Protein AF-A0A9W7CRL6-F1 (afdb_monomer_lite)

Structure (mmCIF, N/CA/C/O backbone):
data_AF-A0A9W7CRL6-F1
#
_entry.id   AF-A0A9W7CRL6-F1
#
loop_
_atom_site.group_PDB
_atom_site.id
_atom_site.type_symbol
_atom_site.label_atom_id
_atom_site.label_alt_id
_atom_site.label_comp_id
_atom_site.label_asym_id
_atom_site.label_entity_id
_atom_site.label_seq_id
_atom_site.pdbx_PDB_ins_code
_atom_site.Cartn_x
_atom_site.Cartn_y
_atom_site.Cartn_z
_atom_site.occupancy
_atom_site.B_iso_or_equiv
_atom_site.auth_seq_id
_atom_site.auth_comp_id
_atom_site.auth_asym_id
_atom_site.auth_atom_id
_atom_site.pdbx_PDB_model_num
ATOM 1 N N . MET A 1 1 ? 8.724 -17.327 -31.715 1.00 61.75 1 MET A N 1
ATOM 2 C CA . MET A 1 1 ? 9.675 -17.605 -32.819 1.00 61.75 1 MET A CA 1
ATOM 3 C C . MET A 1 1 ? 10.383 -16.299 -33.167 1.00 61.75 1 MET A C 1
ATOM 5 O O . MET A 1 1 ? 9.707 -15.279 -33.203 1.00 61.75 1 MET A O 1
ATOM 9 N N . ASN A 1 2 ? 11.709 -16.287 -33.336 1.00 82.12 2 ASN A N 1
ATOM 10 C CA . ASN A 1 2 ? 12.470 -15.051 -33.573 1.00 82.12 2 ASN A CA 1
ATOM 11 C C . ASN A 1 2 ? 12.369 -14.631 -35.053 1.00 82.12 2 ASN A C 1
ATOM 13 O O . ASN A 1 2 ? 13.101 -15.135 -35.904 1.00 82.12 2 ASN A O 1
ATOM 17 N N . SER A 1 3 ? 11.421 -13.740 -35.349 1.00 90.44 3 SER A N 1
ATOM 18 C CA . SER A 1 3 ? 11.072 -13.306 -36.708 1.00 90.44 3 SER A CA 1
ATOM 19 C C . SER A 1 3 ? 12.196 -12.545 -37.413 1.00 90.44 3 SER A C 1
ATOM 21 O O . SER A 1 3 ? 12.374 -12.704 -38.619 1.00 90.44 3 SER A O 1
ATOM 23 N N . HIS A 1 4 ? 12.983 -11.761 -36.674 1.00 89.19 4 HIS A N 1
ATOM 24 C CA . HIS A 1 4 ? 14.081 -10.982 -37.242 1.00 89.19 4 HIS A CA 1
ATOM 25 C C . HIS A 1 4 ? 15.213 -11.888 -37.744 1.00 89.19 4 HIS A C 1
ATOM 27 O O . HIS A 1 4 ? 15.628 -11.788 -38.895 1.00 89.19 4 HIS A O 1
ATOM 33 N N . VAL A 1 5 ? 15.652 -12.849 -36.922 1.00 91.06 5 VAL A N 1
ATOM 34 C CA . VAL A 1 5 ? 16.731 -13.785 -37.289 1.00 91.06 5 VAL A CA 1
ATOM 35 C C . VAL A 1 5 ? 16.353 -14.636 -38.503 1.00 91.06 5 VAL A C 1
ATOM 37 O O . VAL A 1 5 ? 17.164 -14.819 -39.407 1.00 91.06 5 VAL A O 1
ATOM 40 N N . GLN A 1 6 ? 15.108 -15.113 -38.574 1.00 92.50 6 GLN A N 1
ATOM 41 C CA . GLN A 1 6 ? 14.619 -15.832 -39.755 1.00 92.50 6 GLN A CA 1
ATOM 42 C C . GLN A 1 6 ? 14.619 -14.944 -41.006 1.00 92.50 6 GLN A C 1
ATOM 44 O O . GLN A 1 6 ? 15.006 -15.399 -42.083 1.00 92.50 6 GLN A O 1
ATOM 49 N N . GLY A 1 7 ? 14.227 -13.673 -40.869 1.00 93.06 7 GLY A N 1
ATOM 50 C CA . GLY A 1 7 ? 14.303 -12.688 -41.948 1.00 93.06 7 GLY A CA 1
ATOM 51 C C . GLY A 1 7 ? 15.729 -12.499 -42.465 1.00 93.06 7 GLY A C 1
ATOM 52 O O . GLY A 1 7 ? 15.935 -12.457 -43.673 1.00 93.06 7 GLY A O 1
ATOM 53 N N . VAL A 1 8 ? 16.711 -12.470 -41.565 1.00 94.19 8 VAL A N 1
ATOM 54 C CA . VAL A 1 8 ? 18.131 -12.361 -41.919 1.00 94.19 8 VAL A CA 1
ATOM 55 C C . VAL A 1 8 ? 18.635 -13.596 -42.665 1.00 94.19 8 VAL A 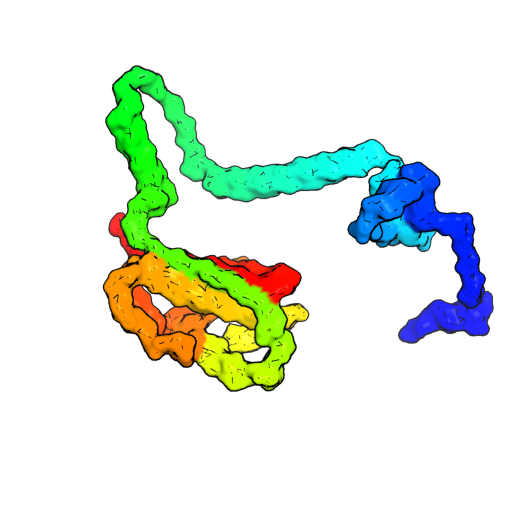C 1
ATOM 57 O O . VAL A 1 8 ? 19.189 -13.469 -43.753 1.00 94.19 8 VAL A O 1
ATOM 60 N N . ILE A 1 9 ? 18.406 -14.797 -42.123 1.00 93.81 9 ILE A N 1
ATOM 61 C CA . ILE A 1 9 ? 18.884 -16.056 -42.725 1.00 93.81 9 ILE A CA 1
ATOM 62 C C . ILE A 1 9 ? 18.280 -16.271 -44.118 1.00 93.81 9 ILE A C 1
ATOM 64 O O . ILE A 1 9 ? 18.947 -16.763 -45.022 1.00 93.81 9 ILE A O 1
ATOM 68 N N . THR A 1 10 ? 17.018 -15.882 -44.303 1.00 94.31 10 THR A N 1
ATOM 69 C CA . THR A 1 10 ? 16.313 -16.014 -45.588 1.00 94.31 10 THR A CA 1
ATOM 70 C C . THR A 1 10 ? 16.608 -14.878 -46.573 1.00 94.31 10 THR A C 1
ATOM 72 O O . THR A 1 10 ? 16.009 -14.842 -47.645 1.00 94.31 10 THR A O 1
ATOM 75 N N . GLY A 1 11 ? 17.490 -13.934 -46.224 1.00 90.56 11 GLY A N 1
ATOM 76 C CA . GLY A 1 11 ? 17.842 -12.786 -47.066 1.00 90.56 11 GLY A CA 1
ATOM 77 C C . GLY A 1 11 ? 16.744 -11.724 -47.195 1.00 90.56 11 GLY A C 1
ATOM 78 O O . GLY A 1 11 ? 16.886 -10.790 -47.978 1.00 90.56 11 GLY A O 1
ATOM 79 N N . LYS A 1 12 ? 15.648 -11.832 -46.431 1.00 91.94 12 LYS A N 1
ATOM 80 C CA . LYS A 1 12 ? 14.554 -10.843 -46.406 1.00 91.94 12 LYS A CA 1
ATOM 81 C C . LYS A 1 12 ? 14.905 -9.584 -45.615 1.00 91.94 12 LYS A C 1
ATOM 83 O O . LYS A 1 12 ? 14.273 -8.550 -45.805 1.00 91.94 12 LYS A O 1
ATOM 88 N N . GLN A 1 13 ? 15.854 -9.679 -44.689 1.00 90.19 13 GLN A N 1
ATOM 89 C CA . GLN A 1 13 ? 16.335 -8.569 -43.872 1.00 90.19 13 GLN A CA 1
ATOM 90 C C . GLN A 1 13 ? 17.858 -8.577 -43.840 1.00 90.19 13 GLN A C 1
ATOM 92 O O . GLN A 1 13 ? 18.492 -9.625 -43.927 1.00 90.19 13 GLN A O 1
ATOM 97 N N . VAL A 1 14 ? 18.452 -7.398 -43.699 1.00 90.56 14 VAL A N 1
ATOM 98 C CA . VAL A 1 14 ? 19.900 -7.276 -43.532 1.00 90.56 14 VAL A CA 1
ATOM 99 C C . VAL A 1 14 ? 20.240 -7.542 -42.069 1.00 90.56 14 VAL A C 1
ATOM 101 O O . VAL A 1 14 ? 19.561 -7.040 -41.177 1.00 90.56 14 VAL A O 1
ATOM 104 N N . HIS A 1 15 ? 21.291 -8.325 -41.821 1.00 90.50 15 HIS A N 1
ATOM 105 C CA . HIS A 1 15 ? 21.755 -8.591 -40.458 1.00 90.50 15 HIS A CA 1
ATOM 106 C C . HIS A 1 15 ? 22.252 -7.320 -39.758 1.00 90.50 15 HIS A C 1
ATOM 108 O O . HIS A 1 15 ? 21.962 -7.089 -38.588 1.00 90.50 15 HIS A O 1
ATOM 114 N N . ILE A 1 16 ? 23.003 -6.497 -40.493 1.00 91.50 16 ILE A N 1
ATOM 115 C CA . ILE A 1 16 ? 23.596 -5.254 -40.010 1.00 91.50 16 ILE A CA 1
ATOM 116 C C . ILE A 1 16 ? 22.870 -4.087 -40.675 1.00 91.50 16 ILE A C 1
ATOM 118 O O . ILE A 1 16 ? 23.025 -3.853 -41.872 1.00 91.50 16 ILE A O 1
ATOM 122 N N . GLN A 1 17 ? 22.097 -3.340 -39.889 1.00 87.19 17 GLN A N 1
ATOM 123 C CA . GLN A 1 17 ? 21.472 -2.094 -40.324 1.00 87.19 17 GLN A CA 1
ATOM 124 C C . GLN A 1 17 ? 22.190 -0.914 -39.664 1.00 87.19 17 GLN A C 1
ATOM 126 O O . GLN A 1 17 ? 22.034 -0.666 -38.468 1.00 87.19 17 GLN A O 1
ATOM 131 N N . VAL A 1 18 ? 22.996 -0.194 -40.446 1.00 90.88 18 VAL A N 1
ATOM 132 C CA . VAL A 1 18 ? 23.684 1.014 -39.974 1.00 90.88 18 VAL A CA 1
ATOM 133 C C . VAL A 1 18 ? 22.656 2.134 -39.805 1.00 90.88 18 VAL A C 1
ATOM 135 O O . VAL A 1 18 ? 21.816 2.357 -40.679 1.00 90.88 18 VAL A O 1
ATOM 138 N N . LYS A 1 19 ? 22.692 2.814 -38.656 1.00 89.94 19 LYS A N 1
ATOM 139 C CA . LYS A 1 19 ? 21.846 3.982 -38.387 1.00 89.94 19 LYS A CA 1
ATOM 140 C C . LYS A 1 19 ? 22.460 5.218 -39.037 1.00 89.94 19 LYS A C 1
ATOM 142 O O . LYS A 1 19 ? 23.661 5.431 -38.923 1.00 89.94 19 LYS A O 1
ATOM 147 N N . ASN A 1 20 ? 21.617 6.041 -39.653 1.00 91.00 20 ASN A N 1
ATOM 148 C CA . ASN A 1 20 ? 22.055 7.230 -40.391 1.00 91.00 20 ASN A CA 1
ATOM 149 C C . ASN A 1 20 ? 21.957 8.529 -39.576 1.00 91.00 20 ASN A C 1
ATOM 151 O O . ASN A 1 20 ? 22.441 9.563 -40.018 1.00 91.00 20 ASN A O 1
ATOM 155 N N . GLU A 1 21 ? 21.320 8.492 -38.407 1.00 88.06 21 GLU A N 1
ATOM 156 C CA . GLU A 1 21 ? 21.087 9.660 -37.558 1.00 88.06 21 GLU A CA 1
ATOM 157 C C . GLU A 1 21 ? 20.997 9.257 -36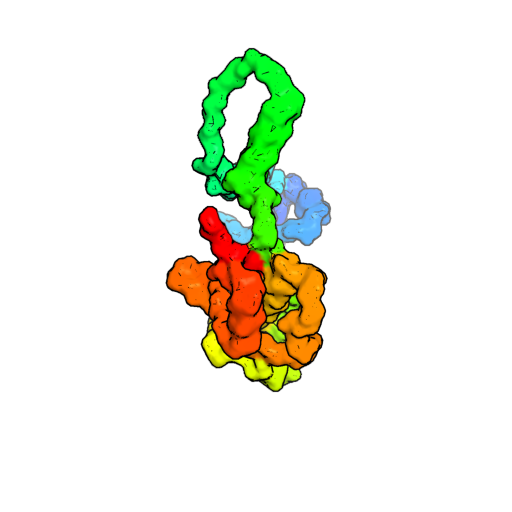.079 1.00 88.06 21 GLU A C 1
ATOM 159 O O . GLU A 1 21 ? 20.713 8.100 -35.740 1.00 88.06 21 GLU A O 1
ATOM 164 N N . ALA A 1 22 ? 21.233 10.230 -35.200 1.00 90.69 22 ALA A N 1
ATOM 165 C CA . ALA A 1 22 ? 20.987 10.094 -33.773 1.00 90.69 22 ALA A CA 1
ATOM 166 C C . ALA A 1 22 ? 19.471 10.057 -33.479 1.00 90.69 22 ALA A C 1
ATOM 168 O O . ALA A 1 22 ? 18.666 10.566 -34.258 1.00 90.69 22 ALA A O 1
ATOM 169 N N . PRO A 1 23 ? 19.043 9.493 -32.335 1.00 90.44 23 PRO A N 1
ATOM 170 C CA . PRO A 1 23 ? 17.634 9.491 -31.928 1.00 90.44 23 PRO A CA 1
ATOM 171 C C . PRO A 1 23 ? 17.108 10.874 -31.482 1.00 90.44 23 PRO A C 1
ATOM 173 O O . PRO A 1 23 ? 15.984 10.966 -30.994 1.00 90.44 23 PRO A O 1
ATOM 176 N N . TYR A 1 24 ? 17.894 11.941 -31.612 1.00 88.12 24 TYR A N 1
ATOM 177 C CA . TYR A 1 24 ? 17.546 13.325 -31.285 1.00 88.12 24 TYR A CA 1
ATOM 178 C C . TYR A 1 24 ? 18.013 14.253 -32.412 1.00 88.12 24 TYR A C 1
ATOM 180 O O . TYR A 1 24 ? 18.989 13.946 -33.099 1.00 88.12 24 TYR A O 1
ATOM 188 N N . SER A 1 25 ? 17.323 15.379 -32.608 1.00 87.19 25 SER A N 1
ATOM 189 C CA . SER A 1 25 ? 17.792 16.422 -33.529 1.00 87.19 25 SER A CA 1
ATOM 190 C C . SER A 1 25 ? 18.954 17.213 -32.907 1.00 87.19 25 SER A C 1
ATOM 192 O O . SER A 1 25 ? 19.134 17.211 -31.686 1.00 87.19 25 SER A O 1
ATOM 194 N N . SER A 1 26 ? 19.730 17.932 -33.723 1.00 87.25 26 SER A N 1
ATOM 195 C CA . SER A 1 26 ? 20.810 18.803 -33.228 1.00 87.25 26 SER A CA 1
ATOM 196 C C . SER A 1 26 ? 20.305 19.884 -32.264 1.00 87.25 26 SER A C 1
ATOM 198 O O . SER A 1 26 ? 21.018 20.264 -31.342 1.00 87.25 26 SER A O 1
ATOM 200 N N . ALA A 1 27 ? 19.059 20.346 -32.420 1.00 83.94 27 ALA A N 1
ATOM 201 C CA . ALA A 1 27 ? 18.443 21.297 -31.494 1.00 83.94 27 ALA A CA 1
ATOM 202 C C . ALA A 1 27 ? 18.125 20.665 -30.124 1.00 83.94 27 ALA A C 1
ATOM 204 O O . ALA A 1 27 ? 18.112 21.348 -29.100 1.00 83.94 27 ALA A O 1
ATOM 205 N N . GLN A 1 28 ? 17.903 19.348 -30.084 1.00 82.88 28 GLN A N 1
ATOM 206 C CA . GLN A 1 28 ? 17.594 18.607 -28.862 1.00 82.88 28 GLN A CA 1
ATOM 207 C C . GLN A 1 28 ? 18.838 18.047 -28.155 1.00 82.88 28 GLN A C 1
ATOM 209 O O . GLN A 1 28 ? 18.728 17.666 -26.992 1.00 82.88 28 GLN A O 1
ATOM 214 N N . GLU A 1 29 ? 19.995 17.994 -28.822 1.00 87.00 29 GLU A N 1
ATOM 215 C CA . GLU A 1 29 ? 21.209 17.314 -28.345 1.00 87.00 29 GLU A CA 1
ATOM 216 C C . GLU A 1 29 ? 21.596 17.723 -26.916 1.00 87.00 29 GLU A C 1
ATOM 218 O O . GLU A 1 29 ? 21.692 16.875 -26.027 1.00 87.00 29 GLU A O 1
ATOM 223 N N . SER A 1 30 ? 21.726 19.029 -26.660 1.00 87.94 30 SER A N 1
ATOM 224 C CA . SER A 1 30 ? 22.102 19.529 -25.333 1.00 87.94 30 SER A CA 1
ATOM 225 C C . SER A 1 30 ? 21.061 19.181 -24.263 1.00 87.94 30 SER A C 1
ATOM 227 O O . SER A 1 30 ? 21.422 18.756 -23.168 1.00 87.94 30 SER A O 1
ATOM 229 N N . ASN A 1 31 ? 19.771 19.285 -24.587 1.00 84.00 31 ASN A N 1
ATOM 230 C CA . ASN A 1 31 ? 18.692 18.976 -23.648 1.00 84.00 31 ASN A CA 1
ATOM 231 C C . ASN A 1 31 ? 18.659 17.487 -23.288 1.00 84.00 31 ASN A C 1
ATOM 233 O O . ASN A 1 31 ? 18.421 17.138 -22.136 1.00 84.00 31 ASN A O 1
ATOM 237 N N . VAL A 1 32 ? 18.925 16.614 -24.262 1.00 87.06 32 VAL A N 1
ATOM 238 C CA . VAL A 1 32 ? 18.988 15.167 -24.036 1.00 87.06 32 VAL A CA 1
ATOM 239 C C . VAL A 1 32 ? 20.208 14.795 -23.197 1.00 87.06 32 VAL A C 1
ATOM 241 O O . VAL A 1 32 ? 20.092 13.962 -22.305 1.00 87.06 32 VAL A O 1
ATOM 244 N N . TYR A 1 33 ? 21.366 15.415 -23.436 1.00 88.12 33 TYR A N 1
ATOM 245 C CA . TYR A 1 33 ? 22.576 15.125 -22.659 1.00 88.12 33 TYR A CA 1
ATOM 246 C C . TYR A 1 33 ? 22.496 15.597 -21.208 1.00 88.12 33 TYR A C 1
ATOM 248 O O . TYR A 1 33 ? 23.094 14.975 -20.332 1.00 88.12 33 TYR A O 1
ATOM 256 N N . LEU A 1 34 ? 21.771 16.683 -20.948 1.00 88.44 34 LEU A N 1
ATOM 257 C CA . LEU A 1 34 ? 21.680 17.276 -19.614 1.00 88.44 34 LEU A CA 1
ATOM 258 C C . LEU A 1 34 ? 20.526 16.717 -18.764 1.00 88.44 34 LEU A C 1
ATOM 260 O O . LEU A 1 34 ? 20.477 16.999 -17.568 1.00 88.44 34 LEU A O 1
ATOM 264 N N . ASP A 1 35 ? 19.626 15.909 -19.336 1.00 85.94 35 ASP A N 1
ATOM 265 C CA . ASP A 1 35 ? 18.520 15.275 -18.612 1.00 85.94 35 ASP A CA 1
ATOM 266 C C . ASP A 1 35 ? 18.770 13.763 -18.394 1.00 85.94 35 ASP A C 1
ATOM 268 O O . ASP A 1 35 ? 18.545 12.954 -19.299 1.00 85.94 35 ASP A O 1
ATOM 272 N N . PRO A 1 36 ? 19.157 13.321 -17.176 1.00 86.69 36 PRO A N 1
ATOM 273 C CA . PRO A 1 36 ? 19.392 11.901 -16.884 1.00 86.69 36 PRO A CA 1
ATOM 274 C C . PRO A 1 36 ? 18.111 11.046 -16.945 1.00 86.69 36 PRO A C 1
ATOM 276 O O . PRO A 1 36 ? 18.166 9.808 -17.001 1.00 86.69 36 PRO A O 1
ATOM 279 N N . THR A 1 37 ? 16.938 11.683 -16.941 1.00 86.12 37 THR A N 1
ATOM 280 C CA . THR A 1 37 ? 15.632 11.027 -17.055 1.00 86.12 37 THR A CA 1
ATOM 281 C C . THR A 1 37 ? 15.117 10.961 -18.490 1.00 86.12 37 THR A C 1
ATOM 283 O O . THR A 1 37 ? 14.127 10.270 -18.732 1.00 86.12 37 THR A O 1
ATOM 286 N N . ALA A 1 38 ? 15.807 11.580 -19.456 1.00 85.31 38 ALA A N 1
ATOM 287 C CA . ALA A 1 38 ? 15.407 11.559 -20.855 1.00 85.31 38 ALA A CA 1
ATOM 288 C C . ALA A 1 38 ? 15.347 10.119 -21.386 1.00 85.31 38 ALA A C 1
ATOM 290 O O . ALA A 1 38 ? 16.288 9.332 -21.238 1.00 85.31 38 ALA A O 1
ATOM 291 N N . ARG A 1 39 ? 14.233 9.754 -22.027 1.00 88.50 39 ARG A N 1
ATOM 292 C CA . ARG A 1 39 ? 14.040 8.454 -22.686 1.00 88.50 39 ARG A CA 1
ATOM 293 C C . ARG A 1 39 ? 13.490 8.673 -24.090 1.00 88.50 39 ARG A C 1
ATOM 295 O O . ARG A 1 39 ? 12.680 9.569 -24.308 1.00 88.50 39 ARG A O 1
ATOM 302 N N . ALA A 1 40 ? 13.943 7.853 -25.035 1.00 90.81 40 ALA A N 1
ATOM 303 C CA . ALA A 1 40 ? 13.371 7.829 -26.372 1.00 90.81 40 ALA A CA 1
ATOM 304 C C . ALA A 1 40 ? 12.015 7.110 -26.347 1.00 90.81 40 ALA A C 1
ATOM 306 O O . ALA A 1 40 ? 11.862 6.079 -25.691 1.00 90.81 40 ALA A O 1
ATOM 307 N N . GLU A 1 41 ? 11.056 7.633 -27.098 1.00 88.06 41 GLU A N 1
ATOM 308 C CA . GLU A 1 41 ? 9.753 7.021 -27.335 1.00 88.06 41 GLU A CA 1
ATOM 309 C C . GLU A 1 41 ? 9.680 6.532 -28.785 1.00 88.06 41 GLU A C 1
ATOM 311 O O . GLU A 1 41 ? 10.394 7.018 -29.666 1.00 88.06 41 GLU A O 1
ATOM 316 N N . TYR A 1 42 ? 8.850 5.523 -29.041 1.00 88.81 42 TYR A N 1
ATOM 317 C CA . TYR A 1 42 ? 8.671 5.013 -30.394 1.00 88.81 42 TYR A CA 1
ATOM 318 C C . TYR A 1 42 ? 7.809 5.985 -31.202 1.00 88.81 42 TYR A C 1
ATOM 320 O O . TYR A 1 42 ? 6.630 6.169 -30.903 1.00 88.81 42 TYR A O 1
ATOM 328 N N . ASP A 1 43 ? 8.382 6.580 -32.245 1.00 83.50 43 ASP A N 1
ATOM 329 C CA . ASP A 1 43 ? 7.637 7.384 -33.204 1.00 83.50 43 ASP A CA 1
ATOM 330 C C . ASP A 1 43 ? 7.069 6.472 -34.295 1.00 83.50 43 ASP A C 1
ATOM 332 O O . ASP A 1 43 ? 7.790 5.939 -35.143 1.00 83.50 43 ASP A O 1
ATOM 336 N N . ALA A 1 44 ? 5.746 6.310 -34.283 1.00 84.38 44 ALA A N 1
ATOM 337 C CA . ALA A 1 44 ? 5.030 5.500 -35.260 1.00 84.38 44 ALA A CA 1
ATOM 338 C C . ALA A 1 44 ? 5.147 6.042 -36.698 1.00 84.38 44 ALA A C 1
ATOM 340 O O . ALA A 1 44 ? 5.034 5.261 -37.646 1.00 84.38 44 ALA A O 1
ATOM 341 N N . THR A 1 45 ? 5.400 7.345 -36.869 1.00 81.44 45 THR A N 1
ATOM 342 C CA . THR A 1 45 ? 5.507 8.003 -38.180 1.00 81.44 45 THR A CA 1
ATOM 343 C C . THR A 1 45 ? 6.831 7.660 -38.843 1.00 81.44 45 THR A C 1
ATOM 345 O O . THR A 1 45 ? 6.858 7.116 -39.946 1.00 81.44 45 THR A O 1
ATOM 348 N N . SER A 1 46 ? 7.940 7.923 -38.147 1.00 79.81 46 SER A N 1
ATOM 349 C CA . SER A 1 46 ? 9.277 7.584 -38.640 1.00 79.81 46 SER A CA 1
ATOM 350 C C . SER A 1 46 ? 9.661 6.118 -38.401 1.00 79.81 46 SER A C 1
ATOM 352 O O . SER A 1 46 ? 10.714 5.676 -38.858 1.00 79.81 46 SER A O 1
ATOM 354 N N . ARG A 1 47 ? 8.798 5.344 -37.721 1.00 86.00 47 ARG A N 1
ATOM 355 C CA . ARG A 1 47 ? 8.991 3.929 -37.356 1.00 86.00 47 ARG A CA 1
ATOM 356 C C . ARG A 1 47 ? 10.310 3.669 -36.625 1.00 86.00 47 ARG A C 1
ATOM 358 O O . ARG A 1 47 ? 10.881 2.583 -36.732 1.00 86.00 47 ARG A O 1
ATOM 365 N N . THR A 1 48 ? 10.788 4.652 -35.871 1.00 87.94 48 THR A N 1
ATOM 366 C CA . THR A 1 48 ? 12.042 4.584 -35.117 1.00 87.94 48 THR A CA 1
ATOM 367 C C . THR A 1 48 ? 11.870 5.204 -33.732 1.00 87.94 48 THR A C 1
ATOM 369 O O . THR A 1 48 ? 10.873 5.859 -33.442 1.00 87.94 48 THR A O 1
ATOM 372 N N . TRP A 1 49 ? 12.832 4.964 -32.849 1.00 89.69 49 TRP A N 1
ATOM 373 C CA . TRP A 1 49 ? 12.840 5.518 -31.498 1.00 89.69 49 TRP A CA 1
ATOM 374 C C . TRP A 1 49 ? 13.476 6.905 -31.509 1.00 89.69 49 TRP A C 1
ATOM 376 O O . TRP A 1 49 ? 14.612 7.049 -31.968 1.00 89.69 49 TRP A O 1
ATOM 386 N N . ARG A 1 50 ? 12.765 7.910 -30.990 1.00 88.12 50 ARG A N 1
ATOM 387 C CA . ARG A 1 50 ? 13.233 9.300 -30.926 1.00 88.12 50 ARG A CA 1
ATOM 388 C C . ARG A 1 50 ? 12.967 9.933 -29.567 1.00 88.12 50 ARG A C 1
ATOM 390 O O . ARG A 1 50 ? 12.002 9.596 -28.890 1.00 88.12 50 ARG A O 1
ATOM 397 N N . PHE A 1 51 ? 13.808 10.877 -29.167 1.00 85.25 51 PHE A N 1
ATOM 398 C CA . PHE A 1 51 ? 13.548 11.712 -27.998 1.00 85.25 51 PHE A CA 1
ATOM 399 C C . PHE A 1 51 ? 12.472 12.751 -28.334 1.00 85.25 51 PHE A C 1
ATOM 401 O O . PHE A 1 51 ? 12.697 13.672 -29.117 1.00 85.25 51 PHE A O 1
ATOM 408 N N . GLY A 1 52 ? 11.292 12.625 -27.728 1.00 66.62 52 GLY A N 1
ATOM 409 C CA . GLY A 1 52 ? 10.256 13.654 -27.789 1.00 66.62 52 GLY A CA 1
ATOM 410 C C . GLY A 1 52 ? 10.488 14.689 -26.692 1.00 66.62 52 GLY A C 1
ATOM 411 O O . GLY A 1 52 ? 10.386 14.350 -25.518 1.00 66.62 52 GLY A O 1
ATOM 412 N N . GLY A 1 53 ? 10.793 15.947 -27.036 1.00 53.50 53 GLY A N 1
ATOM 413 C CA . GLY A 1 53 ? 10.841 16.978 -25.989 1.00 53.50 53 GLY A CA 1
ATOM 414 C C . GLY A 1 53 ? 11.630 18.263 -26.207 1.00 53.50 53 GLY A C 1
ATOM 415 O O . GLY A 1 53 ? 11.782 18.990 -25.231 1.00 53.50 53 GLY A O 1
ATOM 416 N N . ALA A 1 54 ? 12.118 18.591 -27.407 1.00 42.94 54 ALA A N 1
ATOM 417 C CA . ALA A 1 54 ? 12.869 19.848 -27.557 1.00 42.94 54 ALA A CA 1
ATOM 418 C C . ALA A 1 54 ? 12.667 20.639 -28.865 1.00 42.94 54 ALA A C 1
ATOM 420 O O . ALA A 1 54 ? 13.184 21.742 -28.944 1.00 42.94 54 ALA A O 1
ATOM 421 N N . ASP A 1 55 ? 11.818 20.187 -29.799 1.00 45.62 55 ASP A N 1
ATOM 422 C CA . ASP A 1 55 ? 11.473 20.959 -31.014 1.00 45.62 55 ASP A CA 1
ATOM 423 C C . ASP A 1 55 ? 10.015 21.425 -31.072 1.00 45.62 55 ASP A C 1
ATOM 425 O O . ASP A 1 55 ? 9.409 21.520 -32.136 1.00 45.62 55 ASP A O 1
ATOM 429 N N . SER A 1 56 ? 9.392 21.745 -29.939 1.00 44.91 56 SER A N 1
ATOM 430 C CA . SER A 1 56 ? 8.082 22.379 -30.046 1.00 44.91 56 SER A CA 1
ATOM 431 C C . SER A 1 56 ? 7.778 23.275 -28.859 1.00 44.91 56 SER A C 1
ATOM 433 O O . SER A 1 56 ? 7.923 22.869 -27.710 1.00 44.91 56 SER A O 1
ATOM 435 N N . LEU A 1 57 ? 7.267 24.470 -29.150 1.00 45.16 57 LEU A N 1
ATOM 436 C CA . LEU A 1 57 ? 6.452 25.298 -28.247 1.00 45.16 57 LEU A CA 1
ATOM 437 C C . LEU A 1 57 ? 5.426 24.440 -27.467 1.00 45.16 57 LEU A C 1
ATOM 439 O O . LEU A 1 57 ? 5.143 24.664 -26.295 1.00 45.16 57 LEU A O 1
ATOM 443 N N . THR A 1 58 ? 5.024 23.332 -28.082 1.00 47.84 58 THR A N 1
ATOM 444 C CA . THR A 1 58 ? 4.256 22.220 -27.535 1.00 47.84 58 THR A CA 1
ATOM 445 C C . THR A 1 58 ? 4.869 21.527 -26.301 1.00 47.84 58 THR A C 1
ATOM 447 O O . THR A 1 58 ? 4.119 20.930 -25.553 1.00 47.84 58 THR A O 1
ATOM 450 N N . ALA A 1 59 ? 6.170 21.580 -25.989 1.00 44.22 59 ALA A N 1
ATOM 451 C CA . ALA A 1 59 ? 6.752 20.953 -24.784 1.00 44.22 59 ALA A CA 1
ATOM 452 C C . ALA A 1 59 ? 6.590 21.816 -23.520 1.00 44.22 59 ALA A C 1
ATOM 454 O O . ALA A 1 59 ? 6.330 21.286 -22.435 1.00 44.22 59 ALA A O 1
ATOM 455 N N . GLU A 1 60 ? 6.710 23.139 -23.646 1.00 50.16 60 GLU A N 1
ATOM 456 C CA . GLU A 1 60 ? 6.290 24.077 -22.600 1.00 50.16 60 GLU A CA 1
ATOM 457 C C . GLU A 1 60 ? 4.773 24.107 -22.486 1.00 50.16 60 GLU A C 1
ATOM 459 O O . GLU A 1 60 ? 4.269 24.008 -21.374 1.00 50.16 60 GLU A O 1
ATOM 464 N N . GLU A 1 61 ? 4.037 24.122 -23.600 1.00 54.50 61 GLU A N 1
ATOM 465 C CA . GLU A 1 61 ? 2.577 24.008 -23.582 1.00 54.50 61 GLU A CA 1
ATOM 466 C C . GLU A 1 61 ? 2.115 22.659 -23.036 1.00 54.50 61 GLU A C 1
ATOM 468 O O . GLU A 1 61 ? 1.155 22.628 -22.289 1.00 54.50 61 GLU A O 1
ATOM 473 N N . ASN A 1 62 ? 2.794 21.541 -23.304 1.00 52.22 62 ASN A N 1
ATOM 474 C CA . ASN A 1 62 ? 2.457 20.232 -22.739 1.00 52.22 62 ASN A CA 1
ATOM 475 C C . ASN A 1 62 ? 2.880 20.126 -21.275 1.00 52.22 62 ASN A C 1
ATOM 477 O O . ASN A 1 62 ? 2.162 19.505 -20.496 1.00 52.22 62 ASN A O 1
ATOM 481 N N . ARG A 1 63 ? 3.998 20.738 -20.854 1.00 61.94 63 ARG A N 1
ATOM 482 C CA . ARG A 1 63 ? 4.339 20.878 -19.426 1.00 61.94 63 ARG A CA 1
ATOM 483 C C . ARG A 1 63 ? 3.318 21.747 -18.711 1.00 61.94 63 ARG A C 1
ATOM 485 O O . ARG A 1 63 ? 2.854 21.354 -17.647 1.00 61.94 63 ARG A O 1
ATOM 492 N N . ARG A 1 64 ? 2.901 22.851 -19.326 1.00 67.81 64 ARG A N 1
ATOM 493 C CA . ARG A 1 64 ? 1.850 23.746 -18.850 1.00 67.81 64 ARG A CA 1
ATOM 494 C C . ARG A 1 64 ? 0.496 23.050 -18.839 1.00 67.81 64 ARG A C 1
ATOM 496 O O . ARG A 1 64 ? -0.166 23.111 -17.825 1.00 67.81 64 ARG A O 1
ATOM 503 N N . LEU A 1 65 ? 0.124 22.279 -19.856 1.00 62.62 65 LEU A N 1
ATOM 504 C CA . LEU A 1 65 ? -1.111 21.490 -19.922 1.00 62.62 65 LEU A CA 1
ATOM 505 C C . LEU A 1 65 ? -1.087 20.323 -18.937 1.00 62.62 65 LEU A C 1
ATOM 507 O O . LEU A 1 65 ? -2.121 19.992 -18.370 1.00 62.62 65 LEU A O 1
ATOM 511 N N . ARG A 1 66 ? 0.063 19.681 -18.701 1.00 67.12 66 ARG A N 1
ATOM 512 C CA . ARG A 1 66 ? 0.229 18.642 -17.669 1.00 67.12 66 ARG A CA 1
ATOM 513 C C . ARG A 1 66 ? 0.186 19.257 -16.272 1.00 67.12 66 ARG A C 1
ATOM 515 O O . ARG A 1 66 ? -0.439 18.667 -15.395 1.00 67.12 66 ARG A O 1
ATOM 522 N N . ALA A 1 67 ? 0.781 20.431 -16.069 1.00 70.88 67 ALA A N 1
ATOM 523 C CA . ALA A 1 67 ? 0.710 21.200 -14.829 1.00 70.88 67 ALA A CA 1
ATOM 524 C C . ALA A 1 67 ? -0.706 21.735 -14.582 1.00 70.88 67 ALA A C 1
ATOM 526 O O . ALA A 1 67 ? -1.213 21.585 -13.483 1.00 70.88 67 ALA A O 1
ATOM 527 N N . GLU A 1 68 ? -1.395 22.238 -15.605 1.00 72.44 68 GLU A N 1
ATOM 528 C CA . GLU A 1 68 ? -2.788 22.684 -15.573 1.00 72.44 68 GLU A CA 1
ATOM 529 C C . GLU A 1 68 ? -3.743 21.503 -15.402 1.00 72.44 68 GLU A C 1
ATOM 531 O O . GLU A 1 68 ? -4.708 21.622 -14.663 1.00 72.44 68 GLU A O 1
ATOM 536 N N . LYS A 1 69 ? -3.485 20.335 -16.007 1.00 69.62 69 LYS A N 1
ATOM 537 C CA . LYS A 1 69 ? -4.250 19.101 -15.747 1.00 69.62 69 LYS A CA 1
ATOM 538 C C . LYS A 1 69 ? -4.008 18.585 -14.333 1.00 69.62 69 LYS A C 1
ATOM 540 O O . LYS A 1 69 ? -4.965 18.172 -13.690 1.00 69.62 69 LYS A O 1
ATOM 545 N N . ARG A 1 70 ? -2.771 18.625 -13.820 1.00 69.00 70 ARG A N 1
ATOM 546 C CA . ARG A 1 70 ? -2.453 18.286 -12.421 1.00 69.00 70 ARG A CA 1
ATOM 547 C C . ARG A 1 70 ? -3.085 19.280 -11.453 1.00 69.00 70 ARG A C 1
ATOM 549 O O . ARG A 1 70 ? -3.667 18.841 -10.475 1.00 69.00 70 ARG A O 1
ATOM 556 N N . ALA A 1 71 ? -3.060 20.573 -11.761 1.00 72.62 71 ALA A N 1
ATOM 557 C CA . ALA A 1 71 ? -3.690 21.627 -10.978 1.00 72.62 71 ALA A CA 1
ATOM 558 C C . ALA A 1 71 ? -5.217 21.545 -11.048 1.00 72.62 71 ALA A C 1
ATOM 560 O O . ALA A 1 71 ? -5.857 21.677 -10.022 1.00 72.62 71 ALA A O 1
ATOM 561 N N . LYS A 1 72 ? -5.816 21.240 -12.206 1.00 74.19 72 LYS A N 1
ATOM 562 C CA . LYS A 1 72 ? -7.258 20.972 -12.352 1.00 74.19 72 LYS A CA 1
ATOM 563 C C . LYS A 1 72 ? -7.669 19.678 -11.663 1.00 74.19 72 LYS A C 1
ATOM 565 O O . LYS A 1 72 ? -8.760 19.632 -11.125 1.00 74.19 72 LYS A O 1
ATOM 570 N N . LYS A 1 73 ? -6.822 18.645 -11.639 1.00 69.44 73 LYS A N 1
ATOM 571 C CA . LYS A 1 73 ? -7.074 17.394 -10.904 1.00 69.44 73 LYS A CA 1
ATOM 572 C C . LYS A 1 73 ? -6.930 17.592 -9.393 1.00 69.44 73 LYS A C 1
ATOM 574 O O . LYS A 1 73 ? -7.760 17.096 -8.648 1.00 69.44 73 LYS A O 1
ATOM 579 N N . ALA A 1 74 ? -5.924 18.346 -8.952 1.00 67.00 74 ALA A N 1
ATOM 580 C CA . ALA A 1 74 ? -5.741 18.742 -7.558 1.00 67.00 74 ALA A CA 1
ATOM 581 C C . ALA A 1 74 ? -6.857 19.685 -7.099 1.00 67.00 74 ALA A C 1
ATOM 583 O O . ALA A 1 74 ? -7.387 19.509 -6.013 1.00 67.00 74 ALA A O 1
ATOM 584 N N . LYS A 1 75 ? -7.277 20.620 -7.957 1.00 69.69 75 LYS A N 1
ATOM 585 C CA . LYS A 1 75 ? -8.425 21.495 -7.741 1.00 69.69 75 LYS A CA 1
ATOM 586 C C . LYS A 1 75 ? -9.738 20.725 -7.788 1.00 69.69 75 LYS A C 1
ATOM 588 O O . LYS A 1 75 ? -10.565 20.981 -6.950 1.00 69.69 75 LYS A O 1
ATOM 593 N N . ALA A 1 76 ? -9.926 19.733 -8.655 1.00 64.50 76 ALA A N 1
ATOM 594 C CA . ALA A 1 76 ? -11.112 18.873 -8.627 1.00 64.50 76 ALA A CA 1
ATOM 595 C C . ALA A 1 76 ? -11.143 17.981 -7.376 1.00 64.50 76 ALA A C 1
ATOM 597 O O . ALA A 1 76 ? -12.210 17.754 -6.824 1.00 64.50 76 ALA A O 1
ATOM 598 N N . ALA A 1 77 ? -9.986 17.515 -6.895 1.00 54.12 77 ALA A N 1
ATOM 599 C CA . ALA A 1 77 ? -9.873 16.807 -5.621 1.00 54.12 77 ALA A CA 1
ATOM 600 C C . ALA A 1 77 ? -10.119 17.738 -4.417 1.00 54.12 77 ALA A C 1
ATOM 602 O O . ALA A 1 77 ? -10.755 17.329 -3.451 1.00 54.12 77 ALA A O 1
ATOM 603 N N . ALA A 1 78 ? -9.670 18.995 -4.491 1.00 52.56 78 ALA A N 1
ATOM 604 C CA . ALA A 1 78 ? -9.902 20.017 -3.473 1.00 52.56 78 ALA A CA 1
ATOM 605 C C . ALA A 1 78 ? -11.336 20.575 -3.506 1.00 52.56 78 ALA A C 1
ATOM 607 O O . ALA A 1 78 ? -11.918 20.782 -2.455 1.00 52.56 78 ALA A O 1
ATOM 608 N N . ASP A 1 79 ? -11.937 20.752 -4.681 1.00 49.19 79 ASP A N 1
ATOM 609 C CA . ASP A 1 79 ? -13.310 21.221 -4.895 1.00 49.19 79 ASP A CA 1
ATOM 610 C C . ASP A 1 79 ? -14.311 20.105 -4.554 1.00 49.19 79 ASP A C 1
ATOM 612 O O . ASP A 1 79 ? -15.352 20.384 -3.972 1.00 49.19 79 ASP A O 1
ATOM 616 N N . ALA A 1 80 ? -13.977 18.830 -4.800 1.00 51.97 80 ALA A N 1
ATOM 617 C CA . ALA A 1 80 ? -14.732 17.693 -4.264 1.00 51.97 80 ALA A CA 1
ATOM 618 C C . ALA A 1 80 ? -14.664 17.616 -2.726 1.00 51.97 80 ALA A C 1
ATOM 620 O O . ALA A 1 80 ? -15.603 17.128 -2.103 1.00 51.97 80 ALA A O 1
ATOM 621 N N . ALA A 1 81 ? -13.595 18.140 -2.113 1.00 46.97 81 ALA A N 1
ATOM 622 C CA . ALA A 1 81 ? -13.493 18.320 -0.665 1.00 46.97 81 ALA A CA 1
ATOM 623 C C . ALA A 1 81 ? -14.141 19.635 -0.165 1.00 46.97 81 ALA A C 1
ATOM 625 O O . ALA A 1 81 ? -14.561 19.708 0.987 1.00 46.97 81 ALA A O 1
ATOM 626 N N . ALA A 1 82 ? -14.262 20.665 -1.014 1.00 42.19 82 ALA A N 1
ATOM 627 C CA . ALA A 1 82 ? -14.766 21.999 -0.663 1.00 42.19 82 ALA A CA 1
ATOM 628 C C . ALA A 1 82 ? -16.245 22.238 -1.026 1.00 42.19 82 ALA A C 1
ATOM 630 O O . ALA A 1 82 ? -16.838 23.206 -0.547 1.00 42.19 82 ALA A O 1
ATOM 631 N N . ALA A 1 83 ? -16.885 21.342 -1.788 1.00 41.22 83 ALA A N 1
ATOM 632 C CA . ALA A 1 83 ? -18.305 21.412 -2.161 1.00 41.22 83 ALA A CA 1
ATOM 633 C C . ALA A 1 83 ? -19.295 21.316 -0.975 1.00 41.22 83 ALA A C 1
ATOM 635 O O . ALA A 1 83 ? -20.505 21.296 -1.188 1.00 41.22 83 ALA A O 1
ATOM 636 N N . SER A 1 84 ? -18.809 21.309 0.272 1.00 46.66 84 SER A N 1
ATOM 637 C CA . SER A 1 84 ? -19.635 21.350 1.483 1.00 46.66 84 SER A CA 1
ATOM 638 C C . SER A 1 84 ? -19.679 22.710 2.198 1.00 46.66 84 SER A C 1
ATOM 640 O O . SER A 1 84 ? -20.219 22.777 3.301 1.00 46.66 84 SER A O 1
ATOM 642 N N . LYS A 1 85 ? -19.163 23.813 1.634 1.00 39.03 85 LYS A N 1
ATOM 643 C CA . LYS A 1 85 ? -19.341 25.143 2.256 1.00 39.03 85 LYS A CA 1
ATOM 644 C C . LYS A 1 85 ? -19.797 26.206 1.262 1.00 39.03 85 LYS A C 1
ATOM 646 O O . LYS A 1 85 ? -19.017 26.744 0.486 1.00 39.03 85 LYS A O 1
ATOM 651 N N . LYS A 1 86 ? -21.093 26.520 1.333 1.00 34.53 86 LYS A N 1
ATOM 652 C CA . LYS A 1 86 ? -21.728 27.676 0.697 1.00 34.53 86 LYS A CA 1
ATOM 653 C C . LYS A 1 86 ? -21.609 28.865 1.657 1.00 34.53 86 LYS A C 1
ATOM 655 O O . LYS A 1 86 ? -22.167 28.824 2.749 1.00 34.53 86 LYS A O 1
ATOM 660 N N . THR A 1 87 ? -20.848 29.882 1.275 1.00 32.25 87 THR A N 1
ATOM 661 C CA . THR A 1 87 ? -20.702 31.147 2.008 1.00 32.25 87 THR A CA 1
ATOM 662 C C . THR A 1 87 ? -21.845 32.090 1.642 1.00 32.25 87 THR A C 1
ATOM 664 O O . THR A 1 87 ? -22.115 32.299 0.460 1.00 32.25 87 THR A O 1
ATOM 667 N N . THR A 1 88 ? -22.475 32.692 2.649 1.00 31.61 88 THR A N 1
ATOM 668 C CA . THR A 1 88 ? -23.330 33.874 2.491 1.00 31.61 88 THR A CA 1
ATOM 669 C C . THR A 1 88 ? -22.687 35.000 3.289 1.00 31.61 88 THR A C 1
ATOM 671 O O . THR A 1 88 ? -22.331 34.809 4.451 1.00 31.61 88 THR A O 1
ATOM 674 N N . GLU A 1 89 ? -22.485 36.143 2.641 1.00 38.00 89 GLU A N 1
ATOM 675 C CA . GLU A 1 89 ? -21.950 37.362 3.245 1.00 38.00 89 GLU A CA 1
ATOM 676 C C . GLU A 1 89 ? -22.907 37.913 4.308 1.00 38.00 89 GLU A C 1
ATOM 678 O O . GLU A 1 89 ? -24.118 37.948 4.083 1.00 38.00 89 GLU A O 1
ATOM 683 N N . MET A 1 90 ? -22.375 38.431 5.421 1.00 31.50 90 MET A N 1
ATOM 684 C CA . MET A 1 90 ? -23.026 39.555 6.088 1.00 31.50 90 MET A CA 1
ATOM 685 C C . MET A 1 90 ? -22.082 40.403 6.940 1.00 31.50 90 MET A C 1
ATOM 687 O O . MET A 1 90 ? -21.035 39.971 7.415 1.00 31.50 90 MET A O 1
ATOM 691 N N . HIS A 1 91 ? -22.532 41.647 7.050 1.00 36.84 91 HIS A N 1
ATOM 692 C CA . HIS A 1 91 ? -21.905 42.853 7.551 1.00 36.84 91 HIS A CA 1
ATOM 693 C C . HIS A 1 91 ? -21.419 42.837 9.009 1.00 36.84 91 HIS A C 1
ATOM 695 O O . HIS A 1 91 ? -21.849 42.066 9.859 1.00 36.84 91 HIS A O 1
ATOM 701 N N . SER A 1 92 ? -20.534 43.805 9.240 1.00 44.19 92 SER A N 1
ATOM 702 C CA . SER A 1 92 ? -19.866 44.246 10.463 1.00 44.19 92 SER A CA 1
ATOM 703 C C . SER A 1 92 ? -20.747 44.424 11.709 1.00 44.19 92 SER A C 1
ATOM 705 O O . SER A 1 92 ? -21.667 45.241 11.675 1.00 44.19 92 SER A O 1
ATOM 707 N N . ALA A 1 93 ? -20.354 43.794 12.826 1.00 43.44 93 ALA A N 1
ATOM 708 C CA . ALA A 1 93 ? -20.055 44.439 14.122 1.00 43.44 93 ALA A CA 1
ATOM 709 C C . ALA A 1 93 ? -19.640 43.404 15.204 1.00 43.44 93 ALA A C 1
ATOM 711 O O . ALA A 1 93 ? -20.145 42.286 15.218 1.00 43.44 93 ALA A O 1
ATOM 712 N N . ASP A 1 94 ? -18.728 43.823 16.094 1.00 47.81 94 ASP A N 1
ATOM 713 C CA . ASP A 1 94 ? -18.153 43.159 17.287 1.00 47.81 94 ASP A CA 1
ATOM 714 C C . ASP A 1 94 ? -17.344 41.859 17.084 1.00 47.81 94 ASP A C 1
ATOM 716 O O . ASP A 1 94 ? -17.784 40.726 17.291 1.00 47.81 94 ASP A O 1
ATOM 720 N N . SER A 1 95 ? -16.081 42.056 16.687 1.00 55.06 95 SER A N 1
ATOM 721 C CA . SER A 1 95 ? -15.274 41.095 15.924 1.00 55.06 95 SER A CA 1
ATOM 722 C C . SER A 1 95 ? -14.372 40.128 16.704 1.00 55.06 95 SER A C 1
ATOM 724 O O . SER A 1 95 ? -13.640 39.388 16.057 1.00 55.06 95 SER A O 1
ATOM 726 N N . SER A 1 96 ? -14.372 40.073 18.039 1.00 56.28 96 SER A N 1
ATOM 727 C CA . SER A 1 96 ? -13.380 39.229 18.749 1.00 56.28 96 SER A CA 1
ATOM 728 C C . SER A 1 96 ? -13.966 37.975 19.405 1.00 56.28 96 SER A C 1
ATOM 730 O O . SER A 1 96 ? -13.445 36.881 19.199 1.00 56.28 96 SER A O 1
ATOM 732 N N . SER A 1 97 ? -15.072 38.078 20.146 1.00 58.62 97 SER A N 1
ATOM 733 C CA . SER A 1 97 ? -15.705 36.920 20.809 1.00 58.62 97 SER A CA 1
ATOM 734 C C . SER A 1 97 ? -16.543 36.075 19.841 1.00 58.62 97 SER A C 1
ATOM 736 O O . SER A 1 97 ? -16.545 34.842 19.906 1.00 58.62 97 SER A O 1
ATOM 738 N N . THR A 1 98 ? -17.210 36.731 18.895 1.00 72.06 98 THR A N 1
ATOM 739 C CA . THR A 1 98 ? -18.118 36.115 17.920 1.00 72.06 98 THR A CA 1
ATOM 740 C C . THR A 1 98 ? -17.357 35.334 16.848 1.00 72.06 98 THR A C 1
ATOM 742 O O . THR A 1 98 ? -17.758 34.231 16.484 1.00 72.06 98 THR A O 1
ATOM 745 N N . LEU A 1 99 ? -16.205 35.853 16.403 1.00 74.75 99 LEU A N 1
ATOM 746 C CA . LEU A 1 99 ? -15.328 35.182 15.435 1.00 74.75 99 LEU A CA 1
ATOM 747 C C . LEU A 1 99 ? -14.697 33.918 16.021 1.00 74.75 99 LEU A C 1
ATOM 749 O O . LEU A 1 99 ? -14.703 32.883 15.368 1.00 74.75 99 LEU A O 1
ATOM 753 N N . LEU A 1 100 ? -14.216 33.973 17.266 1.00 72.56 100 LEU A N 1
ATOM 754 C CA . LEU A 1 100 ? -13.700 32.796 17.974 1.00 72.56 100 LEU A CA 1
ATOM 755 C C . LEU A 1 100 ? -14.772 31.714 18.126 1.00 72.56 100 LEU A C 1
ATOM 757 O O . LEU A 1 100 ? -14.505 30.541 17.879 1.00 72.56 100 LEU A O 1
ATOM 761 N N . THR A 1 101 ? -15.997 32.109 18.471 1.00 77.25 101 THR A N 1
ATOM 762 C CA . THR A 1 101 ? -17.127 31.178 18.592 1.00 77.25 101 THR A CA 1
ATOM 763 C C . THR A 1 101 ? -17.492 30.567 17.239 1.00 77.25 101 THR A C 1
ATOM 765 O O . THR A 1 101 ? -17.660 29.357 17.150 1.00 77.25 101 THR A O 1
ATOM 768 N N . ALA A 1 102 ? -17.537 31.366 16.170 1.00 78.94 102 ALA A N 1
ATOM 769 C CA . ALA A 1 102 ? -17.824 30.885 14.821 1.00 78.94 102 ALA A CA 1
ATOM 770 C C . ALA A 1 102 ? -16.708 29.990 14.260 1.00 78.94 102 ALA A C 1
ATOM 772 O O . ALA A 1 102 ? -17.001 29.007 13.589 1.00 78.94 102 ALA A O 1
ATOM 773 N N . ILE A 1 103 ? -15.439 30.289 14.554 1.00 76.56 103 ILE A N 1
ATOM 774 C CA . ILE A 1 103 ? -14.293 29.453 14.174 1.00 76.56 103 ILE A CA 1
ATOM 775 C C . ILE A 1 103 ? -14.342 28.124 14.924 1.00 76.56 103 ILE A C 1
ATOM 777 O O . ILE A 1 103 ? -14.185 27.079 14.299 1.00 76.56 103 ILE A O 1
ATOM 781 N N . ASN A 1 104 ? -14.599 28.152 16.233 1.00 71.69 104 ASN A N 1
ATOM 782 C CA . ASN A 1 104 ? -14.727 26.938 17.032 1.00 71.69 104 ASN A CA 1
ATOM 783 C C . ASN A 1 104 ? -15.918 26.106 16.566 1.00 71.69 104 ASN A C 1
ATOM 785 O O . ASN A 1 104 ? -15.732 24.929 16.303 1.00 71.69 104 ASN A O 1
ATOM 789 N N . GLN A 1 105 ? -17.089 26.713 16.355 1.00 73.56 105 GLN A N 1
ATOM 790 C CA . GLN A 1 105 ? -18.270 26.028 15.828 1.00 73.56 105 GLN A CA 1
ATOM 791 C C . GLN A 1 105 ? -18.009 25.447 14.436 1.00 73.56 105 GLN A C 1
ATOM 793 O O . GLN A 1 105 ? -18.286 24.280 14.198 1.00 73.56 105 GLN A O 1
ATOM 798 N N . ALA A 1 106 ? -17.382 26.212 13.540 1.00 73.94 106 ALA A N 1
ATOM 799 C CA . ALA A 1 106 ? -16.999 25.730 12.220 1.00 73.94 106 ALA A CA 1
ATOM 800 C C . ALA A 1 106 ? -15.955 24.607 12.286 1.00 73.94 106 ALA A C 1
ATOM 802 O O . ALA A 1 106 ? -15.942 23.760 11.396 1.00 73.94 106 ALA A O 1
ATOM 803 N N . ALA A 1 107 ? -15.084 24.594 13.297 1.00 64.19 107 ALA A N 1
ATOM 804 C CA . ALA A 1 107 ? -14.170 23.494 13.570 1.00 64.19 107 ALA A CA 1
ATOM 805 C C . ALA A 1 107 ? -14.923 22.268 14.113 1.00 64.19 107 ALA A C 1
ATOM 807 O O . ALA A 1 107 ? -14.611 21.155 13.705 1.00 64.19 107 ALA A O 1
ATOM 808 N N . THR A 1 108 ? -15.945 22.434 14.955 1.00 65.88 108 THR A N 1
ATOM 809 C CA . THR A 1 108 ? -16.828 21.340 15.397 1.00 65.88 108 THR A CA 1
ATOM 810 C C . THR A 1 108 ? -17.627 20.753 14.239 1.00 65.88 108 THR A C 1
ATOM 812 O O . THR A 1 108 ? -17.638 19.538 14.067 1.00 65.88 108 THR A O 1
ATOM 815 N N . ASP A 1 109 ? -18.209 21.603 13.392 1.00 61.78 109 ASP A N 1
ATOM 816 C CA . ASP A 1 109 ? -19.008 21.210 12.227 1.00 61.78 109 ASP A CA 1
ATOM 817 C C . ASP A 1 109 ? -18.145 20.539 11.143 1.00 61.78 109 ASP A C 1
ATOM 819 O O . ASP A 1 109 ? -18.598 19.640 10.438 1.00 61.78 109 ASP A O 1
ATOM 823 N N . LEU A 1 110 ? -16.872 20.943 11.025 1.00 64.12 110 LEU A N 1
ATOM 824 C CA . LEU A 1 110 ? -15.861 20.262 10.204 1.00 64.12 110 LEU A CA 1
ATOM 825 C C . LEU A 1 110 ? -15.271 19.011 10.884 1.00 6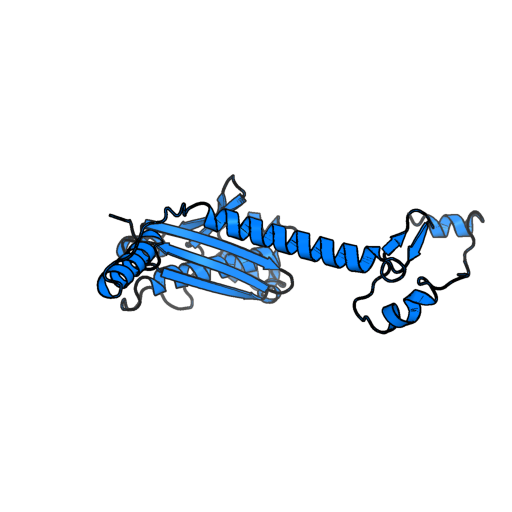4.12 110 LEU A C 1
ATOM 827 O O . LEU A 1 110 ? -14.383 18.377 10.317 1.00 64.12 110 LEU A O 1
ATOM 831 N N . GLY A 1 111 ? -15.710 18.664 12.098 1.00 51.59 111 GLY A N 1
ATOM 832 C CA . GLY A 1 111 ? -15.212 17.520 12.867 1.00 51.59 111 GLY A CA 1
ATOM 833 C C . GLY A 1 111 ? -13.795 17.684 13.434 1.00 51.59 111 GLY A C 1
ATOM 834 O O . GLY A 1 111 ? -13.271 16.754 14.039 1.00 51.59 111 GLY A O 1
ATOM 835 N N . LEU A 1 112 ? -13.176 18.858 13.286 1.00 57.19 112 LEU A N 1
ATOM 836 C CA . LEU A 1 112 ? -11.856 19.203 13.834 1.00 57.19 112 LEU A CA 1
ATOM 837 C C . LEU A 1 112 ? -11.884 19.381 15.358 1.00 57.19 112 LEU A C 1
ATOM 839 O O . LEU A 1 112 ? -10.872 19.156 16.014 1.00 57.19 112 LEU A O 1
ATOM 843 N N . ALA A 1 113 ? -13.038 19.748 15.923 1.00 53.00 113 ALA A N 1
ATOM 844 C CA . ALA A 1 113 ? -13.272 19.772 17.369 1.00 53.00 113 ALA A CA 1
ATOM 845 C C . ALA A 1 113 ? -14.016 18.517 17.870 1.00 53.00 113 ALA A C 1
ATOM 847 O O . ALA A 1 113 ? -14.621 18.539 18.943 1.00 53.00 113 ALA A O 1
ATOM 848 N N . SER A 1 114 ? -13.985 17.413 17.106 1.00 53.97 114 SER A N 1
ATOM 849 C CA . SER A 1 114 ? -14.480 16.122 17.583 1.00 53.97 114 SER A CA 1
ATOM 850 C C . SER A 1 114 ? -13.654 15.693 18.792 1.00 53.97 114 SER A C 1
ATOM 852 O O . SER A 1 114 ? -12.487 15.310 18.696 1.00 53.97 114 SER A O 1
ATOM 854 N N . LYS A 1 115 ? -14.289 15.775 19.961 1.00 61.78 115 LYS A N 1
ATOM 855 C CA . LYS A 1 115 ? -13.844 15.065 21.149 1.00 61.78 115 LYS A CA 1
ATOM 856 C C . LYS A 1 115 ? -13.807 13.582 20.785 1.00 61.78 115 LYS A C 1
ATOM 858 O O . LYS A 1 115 ? -14.844 12.983 20.520 1.00 61.78 115 LYS A O 1
ATOM 863 N N . ASN A 1 116 ? -12.597 13.035 20.818 1.00 69.44 116 ASN A N 1
ATOM 864 C CA . ASN A 1 116 ? -12.276 11.621 20.709 1.00 69.44 116 ASN A CA 1
ATOM 865 C C . ASN A 1 116 ? -12.385 11.093 19.265 1.00 69.44 116 ASN A C 1
ATOM 867 O O . ASN A 1 116 ? -13.401 10.565 18.843 1.00 69.44 116 ASN A O 1
ATOM 871 N N . MET A 1 117 ? -11.305 11.193 18.494 1.00 85.81 117 MET A N 1
ATOM 872 C CA . MET A 1 117 ? -11.058 10.318 17.345 1.00 85.81 117 MET A CA 1
ATOM 873 C C . MET A 1 117 ? -9.650 9.757 17.476 1.00 85.81 117 MET A C 1
ATOM 875 O O . MET A 1 117 ? -8.736 10.443 17.928 1.00 85.81 117 MET A O 1
ATOM 879 N N . GLY A 1 118 ? -9.490 8.501 17.091 1.00 91.88 118 GLY A N 1
ATOM 880 C CA . GLY A 1 118 ? -8.203 7.844 16.990 1.00 91.88 118 GLY A CA 1
ATOM 881 C C . GLY A 1 118 ? -7.708 7.839 15.554 1.00 91.88 118 GLY A C 1
ATOM 882 O O . GLY A 1 118 ? -8.483 7.647 14.616 1.00 91.88 118 GLY A O 1
ATOM 883 N N . MET A 1 119 ? -6.410 8.025 15.371 1.00 95.00 119 MET A N 1
ATOM 884 C CA . MET A 1 119 ? -5.758 8.011 14.069 1.00 95.00 119 MET A CA 1
ATOM 885 C C . MET A 1 119 ? -4.501 7.151 14.103 1.00 95.00 119 MET A C 1
ATOM 887 O O . MET A 1 119 ? -3.743 7.142 15.072 1.00 95.00 119 MET A O 1
ATOM 891 N N . GLY A 1 120 ? -4.289 6.398 13.035 1.00 96.44 120 GLY A N 1
ATOM 892 C CA . GLY A 1 120 ? -3.138 5.528 12.888 1.00 96.44 120 GLY A CA 1
ATOM 893 C C . GLY A 1 120 ? -2.573 5.650 11.493 1.00 96.44 120 GLY A C 1
ATOM 894 O O . GLY A 1 120 ? -3.315 5.622 10.515 1.00 96.44 120 GLY A O 1
ATOM 895 N N . VAL A 1 121 ? -1.257 5.802 11.416 1.00 97.81 121 VAL A N 1
ATOM 896 C CA . VAL A 1 121 ? -0.511 5.780 10.162 1.00 97.81 121 VAL A CA 1
ATOM 897 C C . VAL A 1 121 ? 0.586 4.744 10.302 1.00 97.81 121 VAL A C 1
ATOM 899 O O . VAL A 1 12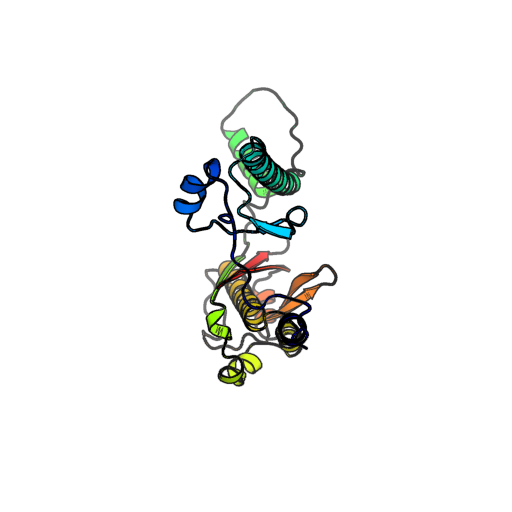1 ? 1.248 4.652 11.345 1.00 97.81 121 VAL A O 1
ATOM 902 N N . ASP A 1 122 ? 0.764 3.956 9.256 1.00 98.25 122 ASP A N 1
ATOM 903 C CA . ASP A 1 122 ? 1.824 2.971 9.186 1.00 98.25 122 ASP A CA 1
ATOM 904 C C . ASP A 1 122 ? 2.389 2.870 7.769 1.00 98.25 122 ASP A C 1
ATOM 906 O O . ASP A 1 122 ? 1.684 3.134 6.790 1.00 98.25 122 ASP A O 1
ATOM 910 N N . VAL A 1 123 ? 3.681 2.559 7.681 1.00 97.81 123 VAL A N 1
ATOM 911 C CA . VAL A 1 123 ? 4.427 2.457 6.428 1.00 97.81 123 VAL A CA 1
ATOM 912 C C . VAL A 1 123 ? 5.320 1.236 6.511 1.00 97.81 123 VAL A C 1
ATOM 914 O O . VAL A 1 123 ? 6.096 1.096 7.451 1.00 97.81 123 VAL A O 1
ATOM 917 N N . GLU A 1 124 ? 5.248 0.402 5.483 1.00 97.81 124 GLU A N 1
ATOM 918 C CA . GLU A 1 124 ? 5.925 -0.881 5.426 1.00 97.81 124 GLU A CA 1
ATOM 919 C C . GLU A 1 124 ? 6.725 -1.018 4.129 1.00 97.81 124 GLU A C 1
ATOM 921 O O . GLU A 1 124 ? 6.179 -0.807 3.038 1.00 97.81 124 GLU A O 1
ATOM 926 N N . PRO A 1 125 ? 8.019 -1.375 4.208 1.00 97.62 125 PRO A N 1
ATOM 927 C CA . PRO A 1 125 ? 8.802 -1.705 3.028 1.00 97.62 125 PRO A CA 1
ATOM 928 C C . PRO A 1 125 ? 8.230 -2.938 2.324 1.00 97.62 125 PRO A C 1
ATOM 930 O O . PRO A 1 125 ? 8.034 -3.989 2.938 1.00 97.62 125 PRO A O 1
ATOM 933 N N . VAL A 1 126 ? 8.046 -2.856 1.007 1.00 96.75 126 VAL A N 1
ATOM 934 C CA . VAL A 1 126 ? 7.642 -4.006 0.179 1.00 96.75 126 VAL A CA 1
ATOM 935 C C . VAL A 1 126 ? 8.697 -5.114 0.248 1.00 96.75 126 VAL A C 1
ATOM 937 O O . VAL A 1 126 ? 8.348 -6.291 0.330 1.00 96.75 126 VAL A O 1
ATOM 940 N N . ALA A 1 127 ? 9.974 -4.727 0.358 1.00 95.88 127 ALA A N 1
ATOM 941 C CA . ALA A 1 127 ? 11.118 -5.618 0.553 1.00 95.88 127 ALA A CA 1
ATOM 942 C C . ALA A 1 127 ? 10.939 -6.610 1.719 1.00 95.88 127 ALA A C 1
ATOM 944 O O . ALA A 1 127 ? 11.442 -7.734 1.661 1.00 95.88 127 ALA A O 1
ATOM 945 N N . THR A 1 128 ? 10.183 -6.236 2.760 1.00 94.31 128 THR A N 1
ATOM 946 C CA . THR A 1 128 ? 9.867 -7.116 3.894 1.00 94.31 128 THR A CA 1
ATOM 947 C C . THR A 1 128 ? 9.144 -8.385 3.439 1.00 94.31 128 THR A C 1
ATOM 949 O O . THR A 1 128 ? 9.354 -9.446 4.025 1.00 94.31 128 THR A O 1
ATOM 952 N N . PHE A 1 129 ? 8.342 -8.309 2.376 1.00 95.94 129 PHE A N 1
ATOM 953 C CA . PHE A 1 129 ? 7.484 -9.388 1.885 1.00 95.94 129 PHE A CA 1
ATOM 954 C C . PHE A 1 129 ? 7.968 -10.027 0.574 1.00 95.94 129 PHE A C 1
ATOM 956 O O . PHE A 1 129 ? 7.252 -10.850 0.017 1.00 95.94 129 PHE A O 1
ATOM 963 N N . GLU A 1 130 ? 9.170 -9.712 0.086 1.00 92.81 130 GLU A N 1
ATOM 964 C CA . GLU A 1 130 ? 9.696 -10.293 -1.165 1.00 92.81 130 GLU A CA 1
ATOM 965 C C . GLU A 1 130 ? 9.918 -11.811 -1.060 1.00 92.81 130 GLU A C 1
ATOM 967 O O . GLU A 1 130 ? 9.546 -12.576 -1.949 1.00 92.81 130 GLU A O 1
ATOM 972 N N . ASN A 1 131 ? 10.455 -12.286 0.069 1.00 92.94 131 ASN A N 1
ATOM 973 C CA . ASN A 1 131 ? 10.632 -13.718 0.321 1.00 92.94 131 ASN A CA 1
ATOM 974 C C . ASN A 1 131 ? 9.416 -14.322 1.046 1.00 92.94 131 ASN A C 1
ATOM 976 O O . ASN A 1 131 ? 9.490 -14.651 2.232 1.00 92.94 131 ASN A O 1
ATOM 980 N N . LEU A 1 132 ? 8.294 -14.466 0.333 1.00 89.06 132 LEU A N 1
ATOM 981 C CA . LEU A 1 132 ? 7.054 -15.025 0.896 1.00 89.06 132 LEU A CA 1
ATOM 982 C C . LEU A 1 132 ? 7.229 -16.465 1.408 1.00 89.06 132 LEU A C 1
ATOM 984 O O . LEU A 1 132 ? 6.712 -16.796 2.473 1.00 89.06 132 LEU A O 1
ATOM 988 N N . ASN A 1 133 ? 8.000 -17.299 0.703 1.00 87.56 133 ASN A N 1
ATOM 989 C CA . ASN A 1 133 ? 8.237 -18.695 1.095 1.00 87.56 133 ASN A CA 1
ATOM 990 C C . ASN A 1 133 ? 9.002 -18.797 2.422 1.00 87.56 133 ASN A C 1
ATOM 992 O O . ASN A 1 133 ? 8.700 -19.650 3.249 1.00 87.56 133 ASN A O 1
ATOM 996 N N . GLY A 1 134 ? 9.952 -17.891 2.671 1.00 89.75 134 GLY A N 1
ATOM 997 C CA . GLY A 1 134 ? 10.665 -17.814 3.950 1.00 89.75 134 GLY A CA 1
ATOM 998 C C . GLY A 1 134 ? 9.835 -17.257 5.113 1.00 89.75 134 GLY A C 1
ATOM 999 O O . GLY A 1 134 ? 10.368 -17.098 6.208 1.00 89.75 134 GLY A O 1
ATOM 1000 N N . ARG A 1 135 ? 8.561 -16.908 4.889 1.00 91.31 135 ARG A N 1
ATOM 1001 C CA . ARG A 1 135 ? 7.684 -16.231 5.860 1.00 91.31 135 ARG A CA 1
ATOM 1002 C C . ARG A 1 135 ? 6.323 -16.898 6.020 1.00 91.31 135 ARG A C 1
ATOM 1004 O O . ARG A 1 135 ? 5.403 -16.276 6.547 1.00 91.31 135 ARG A O 1
ATOM 1011 N N . GLU A 1 136 ? 6.182 -18.148 5.599 1.00 92.62 136 GLU A N 1
ATOM 1012 C CA . GLU A 1 136 ? 4.893 -18.838 5.611 1.00 92.62 136 GLU A CA 1
ATOM 1013 C C . GLU A 1 136 ? 4.243 -18.854 7.008 1.00 92.62 136 GLU A C 1
ATOM 1015 O O . GLU A 1 136 ? 3.065 -18.519 7.137 1.00 92.62 136 GLU A O 1
ATOM 1020 N N . ASP A 1 137 ? 5.021 -19.105 8.066 1.00 95.19 137 ASP A N 1
ATOM 1021 C CA . ASP A 1 137 ? 4.531 -19.073 9.451 1.00 95.19 137 ASP A CA 1
ATOM 1022 C C . ASP A 1 137 ? 4.014 -17.690 9.861 1.00 95.19 137 ASP A C 1
ATOM 1024 O O . ASP A 1 137 ? 2.956 -17.568 10.482 1.00 95.19 137 ASP A O 1
ATOM 1028 N N . PHE A 1 138 ? 4.734 -16.627 9.485 1.00 96.50 138 PHE A N 1
ATOM 1029 C CA . PHE A 1 138 ? 4.315 -15.252 9.753 1.00 96.50 138 PHE A CA 1
ATOM 1030 C C . PHE A 1 138 ? 3.016 -14.922 9.016 1.00 96.50 138 PHE A C 1
ATOM 1032 O O . PHE A 1 138 ? 2.111 -14.327 9.606 1.00 96.50 138 PHE A O 1
ATOM 1039 N N . ILE A 1 139 ? 2.913 -15.322 7.746 1.00 97.19 139 ILE A N 1
ATOM 1040 C CA . ILE A 1 139 ? 1.738 -15.064 6.915 1.00 97.19 139 ILE A CA 1
ATOM 1041 C C . ILE A 1 139 ? 0.526 -15.803 7.494 1.00 97.19 139 ILE A C 1
ATOM 1043 O O . ILE A 1 139 ? -0.491 -15.181 7.798 1.00 97.19 139 ILE A O 1
ATOM 1047 N N . ARG A 1 140 ? 0.646 -17.110 7.751 1.00 96.62 140 ARG A N 1
ATOM 1048 C CA . ARG A 1 140 ? -0.444 -17.922 8.314 1.00 96.62 140 ARG A CA 1
ATOM 1049 C C . ARG A 1 140 ? -0.890 -17.420 9.688 1.00 96.62 140 ARG A C 1
ATOM 1051 O O . ARG A 1 140 ? -2.086 -17.428 9.983 1.00 96.62 140 ARG A O 1
ATOM 1058 N N . ARG A 1 141 ? 0.046 -16.940 10.513 1.00 97.12 141 ARG A N 1
ATOM 1059 C CA . ARG A 1 141 ? -0.235 -16.397 11.850 1.00 97.12 141 ARG A CA 1
ATOM 1060 C C . ARG A 1 141 ? -0.964 -15.050 11.829 1.00 97.12 141 ARG A C 1
ATOM 1062 O O . ARG A 1 141 ? -1.689 -14.769 12.780 1.00 97.12 141 ARG A O 1
ATOM 1069 N N . ASN A 1 142 ? -0.774 -14.220 10.801 1.00 97.88 142 ASN A N 1
ATOM 1070 C CA . ASN A 1 142 ? -1.212 -12.816 10.813 1.00 97.88 142 ASN A CA 1
ATOM 1071 C C . ASN A 1 142 ? -2.257 -12.434 9.754 1.00 97.88 142 ASN A C 1
ATOM 1073 O O . ASN A 1 142 ? -2.910 -11.400 9.904 1.00 97.88 142 ASN A O 1
ATOM 1077 N N . PHE A 1 143 ? -2.439 -13.239 8.711 1.00 98.31 143 PHE A N 1
ATOM 1078 C CA . PHE A 1 143 ? -3.377 -12.967 7.618 1.00 98.31 143 PHE A CA 1
ATOM 1079 C C . PHE A 1 143 ? -4.455 -14.039 7.567 1.00 98.31 143 PHE A C 1
ATOM 1081 O O . PHE A 1 143 ? -4.156 -15.207 7.797 1.00 98.31 143 PHE A O 1
ATOM 1088 N N . THR A 1 144 ? -5.698 -13.662 7.276 1.00 98.44 144 THR A N 1
ATOM 1089 C CA . THR A 1 144 ? -6.794 -14.612 7.049 1.00 98.44 144 THR A CA 1
ATOM 1090 C C . THR A 1 144 ? -6.624 -15.333 5.714 1.00 98.44 144 THR A C 1
ATOM 1092 O O . THR A 1 144 ? -5.845 -14.925 4.850 1.00 98.44 144 THR A O 1
ATOM 1095 N N . ASP A 1 145 ? -7.377 -16.414 5.510 1.00 98.00 145 ASP A N 1
ATOM 1096 C CA . ASP A 1 145 ? -7.322 -17.159 4.248 1.00 98.00 145 ASP A CA 1
ATOM 1097 C C . ASP A 1 145 ? -7.846 -16.325 3.071 1.00 98.00 145 ASP A C 1
ATOM 1099 O O . ASP A 1 145 ? -7.325 -16.433 1.961 1.00 98.00 145 ASP A O 1
ATOM 1103 N N . GLN A 1 146 ? -8.809 -15.432 3.322 1.00 97.62 146 GLN A N 1
ATOM 1104 C CA . GLN A 1 146 ? -9.314 -14.500 2.312 1.00 97.62 146 GLN A CA 1
ATOM 1105 C C . GLN A 1 146 ? -8.269 -13.435 1.954 1.00 97.62 146 GLN A C 1
ATOM 1107 O O . GLN A 1 146 ? -8.066 -13.145 0.774 1.00 97.62 146 GLN A O 1
ATOM 1112 N N . GLU A 1 147 ? -7.560 -12.889 2.947 1.00 98.19 147 GLU A N 1
ATOM 1113 C CA . GLU A 1 147 ? -6.460 -11.948 2.711 1.00 98.19 147 GLU A CA 1
ATOM 1114 C C . GLU A 1 147 ? -5.325 -12.597 1.919 1.00 98.19 147 GLU A C 1
ATOM 1116 O O . GLU A 1 147 ? -4.832 -12.006 0.959 1.00 98.19 147 GLU A O 1
ATOM 1121 N N . MET A 1 148 ? -4.936 -13.822 2.289 1.00 97.94 148 MET A N 1
ATOM 1122 C CA . MET A 1 148 ? -3.919 -14.583 1.566 1.00 97.94 148 MET A CA 1
ATOM 1123 C C . MET A 1 148 ? -4.342 -14.825 0.117 1.00 97.94 148 MET A C 1
ATOM 1125 O O . MET A 1 148 ? -3.576 -14.512 -0.794 1.00 97.94 148 MET A O 1
ATOM 1129 N N . ALA A 1 149 ? -5.564 -15.316 -0.113 1.00 97.75 149 ALA A N 1
ATOM 1130 C CA . ALA A 1 149 ? -6.082 -15.555 -1.459 1.00 97.75 149 ALA A CA 1
ATOM 1131 C C . ALA A 1 149 ? -6.057 -14.280 -2.317 1.00 97.75 149 ALA A C 1
ATOM 1133 O O . ALA A 1 149 ? -5.586 -14.311 -3.455 1.00 97.75 149 ALA A O 1
ATOM 1134 N N . TYR A 1 150 ? -6.480 -13.143 -1.754 1.00 96.88 150 TYR A N 1
ATOM 1135 C CA . TYR A 1 150 ? -6.394 -11.858 -2.442 1.00 96.88 150 TYR A CA 1
ATOM 1136 C C . TYR A 1 150 ? -4.944 -11.498 -2.778 1.00 96.88 150 TYR A C 1
ATOM 1138 O O . TYR A 1 150 ? -4.640 -11.193 -3.931 1.00 96.88 150 TYR A O 1
ATOM 1146 N N . CYS A 1 151 ? -4.039 -11.528 -1.795 1.00 97.00 151 CYS A N 1
ATOM 1147 C CA . CYS A 1 151 ? -2.656 -11.100 -1.990 1.00 97.00 151 CYS A CA 1
ATOM 1148 C C . CYS A 1 151 ? -1.915 -11.962 -3.011 1.00 97.00 151 CYS A C 1
ATOM 1150 O O . CYS A 1 151 ? -1.205 -11.415 -3.849 1.00 97.00 151 CYS A O 1
ATOM 1152 N N . TYR A 1 152 ? -2.112 -13.282 -2.992 1.00 97.25 152 TYR A N 1
ATOM 1153 C CA . TYR A 1 152 ? -1.502 -14.176 -3.977 1.00 97.25 152 TYR A CA 1
ATOM 1154 C C . TYR A 1 152 ? -2.053 -13.981 -5.395 1.00 97.25 152 TYR A C 1
ATOM 1156 O O . TYR A 1 152 ? -1.336 -14.238 -6.357 1.00 97.25 152 TYR A O 1
ATOM 1164 N N . SER A 1 153 ? -3.293 -13.501 -5.540 1.00 96.62 153 SER A N 1
ATOM 1165 C CA . SER A 1 153 ? -3.884 -13.191 -6.851 1.00 96.62 153 SER A CA 1
ATOM 1166 C C . SER A 1 153 ? -3.451 -11.837 -7.432 1.00 96.62 153 SER A C 1
ATOM 1168 O O . SER A 1 153 ? -3.700 -11.560 -8.606 1.00 96.62 153 SER A O 1
ATOM 1170 N N . ALA A 1 154 ? -2.824 -10.974 -6.625 1.00 94.56 154 ALA A N 1
ATOM 1171 C CA . ALA A 1 154 ? -2.441 -9.632 -7.045 1.00 94.56 154 ALA A CA 1
ATOM 1172 C C . ALA A 1 154 ? -1.255 -9.657 -8.035 1.00 94.56 154 ALA A C 1
ATOM 1174 O O . ALA A 1 154 ? -0.380 -10.513 -7.914 1.00 94.56 154 ALA A O 1
ATOM 1175 N N . PRO A 1 155 ? -1.137 -8.672 -8.953 1.00 94.25 155 PRO A N 1
ATOM 1176 C CA . PRO A 1 155 ? 0.004 -8.575 -9.874 1.00 94.25 155 PRO A CA 1
ATOM 1177 C C . PRO A 1 155 ? 1.367 -8.486 -9.174 1.00 94.25 155 PRO A C 1
ATOM 1179 O O . PRO A 1 155 ? 2.376 -8.905 -9.731 1.00 94.25 155 PRO A O 1
ATOM 1182 N N . HIS A 1 156 ? 1.391 -7.937 -7.956 1.00 95.19 156 HIS A N 1
ATOM 1183 C CA . HIS A 1 156 ? 2.575 -7.862 -7.106 1.00 95.19 156 HIS A CA 1
ATOM 1184 C C . HIS A 1 156 ? 2.222 -8.334 -5.685 1.00 95.19 156 HIS A C 1
ATOM 1186 O O . HIS A 1 156 ? 1.850 -7.515 -4.836 1.00 95.19 156 HIS A O 1
ATOM 1192 N N . PRO A 1 157 ? 2.331 -9.644 -5.392 1.00 96.31 157 PRO A N 1
ATOM 1193 C CA . PRO A 1 157 ? 1.904 -10.205 -4.110 1.00 96.31 157 PRO A CA 1
ATOM 1194 C C . PRO A 1 157 ? 2.586 -9.576 -2.890 1.00 96.31 157 PRO A C 1
ATOM 1196 O O . PRO A 1 157 ? 1.901 -9.232 -1.929 1.00 96.31 157 PRO A O 1
ATOM 1199 N N . ALA A 1 158 ? 3.904 -9.343 -2.943 1.00 96.69 158 ALA A N 1
ATOM 1200 C CA . ALA A 1 158 ? 4.646 -8.713 -1.845 1.00 96.69 158 ALA A CA 1
ATOM 1201 C C . ALA A 1 158 ? 4.098 -7.319 -1.479 1.00 96.69 158 ALA A C 1
ATOM 1203 O O . ALA A 1 158 ? 3.823 -7.057 -0.310 1.00 96.69 158 ALA A O 1
ATOM 1204 N N . ALA A 1 159 ? 3.838 -6.455 -2.470 1.00 97.12 159 ALA A N 1
ATOM 1205 C CA . ALA A 1 159 ? 3.247 -5.135 -2.245 1.00 97.12 159 ALA A CA 1
ATOM 1206 C C . ALA A 1 159 ? 1.827 -5.223 -1.660 1.00 97.12 159 ALA A C 1
ATOM 1208 O O . ALA A 1 159 ? 1.463 -4.438 -0.784 1.00 97.12 159 ALA A O 1
ATOM 1209 N N . SER A 1 160 ? 1.037 -6.213 -2.091 1.00 96.81 160 SER A N 1
ATOM 1210 C CA . SER A 1 160 ? -0.301 -6.454 -1.542 1.00 96.81 160 SER A CA 1
ATOM 1211 C C . SER A 1 160 ? -0.260 -6.913 -0.077 1.00 96.81 160 SER A C 1
ATOM 1213 O O . SER A 1 160 ? -1.079 -6.457 0.728 1.00 96.81 160 SER A O 1
ATOM 1215 N N . PHE A 1 161 ? 0.686 -7.785 0.291 1.00 97.81 161 PHE A N 1
ATOM 1216 C CA . PHE A 1 161 ? 0.897 -8.191 1.685 1.00 97.81 161 PHE A CA 1
ATOM 1217 C C . PHE A 1 161 ? 1.384 -7.024 2.546 1.00 97.81 161 PHE A C 1
ATOM 1219 O O . PHE A 1 161 ? 0.807 -6.791 3.608 1.00 97.81 161 PHE A O 1
ATOM 1226 N N . ALA A 1 162 ? 2.361 -6.250 2.064 1.00 98.00 162 ALA A N 1
ATOM 1227 C CA . ALA A 1 162 ? 2.862 -5.063 2.755 1.00 98.00 162 ALA A CA 1
ATOM 1228 C C . ALA A 1 162 ? 1.744 -4.041 3.018 1.00 98.00 162 ALA A C 1
ATOM 1230 O O . ALA A 1 162 ? 1.605 -3.552 4.135 1.00 98.00 162 ALA A O 1
ATOM 1231 N N . GLY A 1 163 ? 0.880 -3.777 2.030 1.00 97.88 163 GLY A N 1
ATOM 1232 C CA . GLY A 1 163 ? -0.248 -2.854 2.192 1.00 97.88 163 GLY A CA 1
ATOM 1233 C C . GLY A 1 163 ? -1.269 -3.301 3.236 1.00 97.88 163 GLY A C 1
ATOM 1234 O O . GLY A 1 163 ? -1.754 -2.480 4.012 1.00 97.88 163 GLY A O 1
ATOM 1235 N N . ARG A 1 164 ? -1.577 -4.601 3.306 1.00 98.12 164 ARG A N 1
ATOM 1236 C CA . ARG A 1 164 ? -2.470 -5.137 4.347 1.00 98.12 164 ARG A CA 1
ATOM 1237 C C . ARG A 1 164 ? -1.823 -5.179 5.718 1.00 98.12 164 ARG A C 1
ATOM 1239 O O . ARG A 1 164 ? -2.513 -4.949 6.705 1.00 98.12 164 ARG A O 1
ATOM 1246 N N . TRP A 1 165 ? -0.527 -5.458 5.780 1.00 98.12 165 TRP A N 1
ATOM 1247 C CA . TRP A 1 165 ? 0.220 -5.404 7.027 1.00 98.12 165 TRP A CA 1
ATOM 1248 C C . TRP A 1 165 ? 0.218 -3.983 7.600 1.00 98.12 165 TRP A C 1
ATOM 1250 O O . TRP A 1 165 ? -0.256 -3.788 8.718 1.00 98.12 165 TRP A O 1
ATOM 1260 N N . ALA A 1 166 ? 0.560 -2.986 6.776 1.00 98.31 166 ALA A N 1
ATOM 1261 C CA . ALA A 1 166 ? 0.470 -1.578 7.153 1.00 98.31 166 ALA A CA 1
ATOM 1262 C C . ALA A 1 166 ? -0.953 -1.191 7.587 1.00 98.31 166 ALA A C 1
ATOM 1264 O O . ALA A 1 166 ? -1.148 -0.469 8.561 1.00 98.31 166 ALA A O 1
ATOM 1265 N N . ALA A 1 167 ? -1.986 -1.696 6.905 1.00 98.50 167 ALA A N 1
ATOM 1266 C CA . ALA A 1 167 ? -3.372 -1.441 7.289 1.00 98.50 167 ALA A CA 1
ATOM 1267 C C . ALA A 1 167 ? -3.727 -2.008 8.672 1.00 98.50 167 ALA A C 1
ATOM 1269 O O . ALA A 1 167 ? -4.385 -1.320 9.454 1.00 98.50 167 ALA A O 1
ATOM 1270 N N . LYS A 1 168 ? -3.280 -3.225 9.002 1.00 98.38 168 LYS A N 1
ATOM 1271 C CA . LYS A 1 168 ? -3.494 -3.834 10.326 1.00 98.38 168 LYS A CA 1
ATOM 1272 C C . LYS A 1 168 ? -2.811 -3.019 11.427 1.00 98.38 168 LYS A C 1
ATOM 1274 O O . LYS A 1 168 ? -3.447 -2.706 12.434 1.00 98.38 168 LYS A O 1
ATOM 1279 N N . GLU A 1 169 ? -1.568 -2.601 11.208 1.00 97.75 169 GLU A N 1
ATOM 1280 C CA . GLU A 1 169 ? -0.821 -1.753 12.145 1.00 97.75 169 GLU A CA 1
ATOM 1281 C C . GLU A 1 169 ? -1.451 -0.359 12.293 1.00 97.75 169 GLU A C 1
ATOM 1283 O O . GLU A 1 169 ? -1.628 0.149 13.405 1.00 97.75 169 GLU A O 1
ATOM 1288 N N . ALA A 1 170 ? -1.893 0.248 11.189 1.00 98.38 170 ALA A N 1
ATOM 1289 C CA . ALA A 1 170 ? -2.620 1.512 11.221 1.00 98.38 170 ALA A CA 1
ATOM 1290 C C . ALA A 1 170 ? -3.915 1.395 12.042 1.00 98.38 170 ALA A C 1
ATOM 1292 O O . ALA A 1 170 ? -4.216 2.288 12.834 1.00 98.38 170 ALA A O 1
ATOM 1293 N N . VAL A 1 171 ? -4.659 0.289 11.926 1.00 98.12 171 VAL A N 1
ATOM 1294 C CA . VAL A 1 171 ? -5.860 0.031 12.740 1.00 98.12 171 VAL A CA 1
ATOM 1295 C C . VAL A 1 171 ? -5.528 -0.044 14.230 1.00 98.12 171 VAL A C 1
ATOM 1297 O O . VAL A 1 171 ? -6.206 0.597 15.036 1.00 98.12 171 VAL A O 1
ATOM 1300 N N . ILE A 1 172 ? -4.471 -0.767 14.606 1.00 96.69 172 ILE A N 1
ATOM 1301 C CA . ILE A 1 172 ? -4.010 -0.855 16.001 1.00 96.69 172 ILE A CA 1
ATOM 1302 C C . ILE A 1 172 ? -3.681 0.535 16.538 1.00 96.69 172 ILE A C 1
ATOM 1304 O O . ILE A 1 172 ? -4.148 0.913 17.616 1.00 96.69 172 ILE A O 1
ATOM 1308 N N . LYS A 1 173 ? -2.923 1.329 15.777 1.00 95.81 173 LYS A N 1
ATOM 1309 C CA . LYS A 1 173 ? -2.546 2.697 16.157 1.00 95.81 173 LYS A CA 1
ATOM 1310 C C . LYS A 1 173 ? -3.754 3.626 16.267 1.00 95.81 173 LYS A C 1
ATOM 1312 O O . LYS A 1 173 ? -3.816 4.421 17.202 1.00 95.81 173 LYS A O 1
ATOM 1317 N N . ALA A 1 174 ? -4.732 3.502 15.370 1.00 96.12 174 ALA A N 1
ATOM 1318 C CA . ALA A 1 174 ? -5.963 4.285 15.423 1.00 96.12 174 ALA A CA 1
ATOM 1319 C C . ALA A 1 174 ? -6.782 3.962 16.675 1.00 96.12 174 ALA A C 1
ATOM 1321 O O . ALA A 1 174 ? -7.177 4.863 17.403 1.00 96.12 174 ALA A O 1
ATOM 1322 N N . ILE A 1 175 ? -6.977 2.682 16.988 1.00 94.94 175 ILE A N 1
ATOM 1323 C CA . ILE A 1 175 ? -7.695 2.280 18.202 1.00 94.94 175 ILE A CA 1
ATOM 1324 C C . ILE A 1 175 ? -6.920 2.716 19.459 1.00 94.94 175 ILE A C 1
ATOM 1326 O O . ILE A 1 175 ? -7.522 3.237 20.393 1.00 94.94 175 ILE A O 1
ATOM 1330 N N . SER A 1 176 ? -5.591 2.588 19.468 1.00 93.50 176 SER A N 1
ATOM 1331 C CA . SER A 1 176 ? -4.751 2.983 20.612 1.00 93.50 176 SER A CA 1
ATOM 1332 C C . SER A 1 176 ? -4.790 4.484 20.886 1.00 93.50 176 SER A C 1
ATOM 1334 O O . SER A 1 176 ? -4.988 4.908 22.019 1.00 93.50 176 SER A O 1
ATOM 1336 N N . SER A 1 177 ? -4.631 5.304 19.845 1.00 91.50 177 SER A N 1
ATOM 1337 C CA . SER A 1 177 ? -4.624 6.766 19.979 1.00 91.50 177 SER A CA 1
ATOM 1338 C C . SER A 1 177 ? -5.989 7.344 20.353 1.00 91.50 177 SER A C 1
ATOM 1340 O O . SER A 1 177 ? -6.044 8.452 20.877 1.00 91.50 177 SER A O 1
ATOM 1342 N N . SER A 1 178 ? -7.078 6.591 20.151 1.00 89.56 178 SER A N 1
ATOM 1343 C CA . SER A 1 178 ? -8.413 6.978 20.622 1.00 89.56 178 SER A CA 1
ATOM 1344 C C . SER A 1 178 ? -8.539 6.984 22.153 1.00 89.56 178 SER A C 1
ATOM 1346 O O . SER A 1 178 ? -9.437 7.632 22.687 1.00 89.56 178 SER A O 1
ATOM 1348 N N . SER A 1 179 ? -7.646 6.279 22.860 1.00 87.94 179 SER A N 1
ATOM 1349 C CA . SER A 1 179 ? -7.644 6.177 24.320 1.00 87.94 179 SER A CA 1
ATOM 1350 C C . SER A 1 179 ? -6.210 6.117 24.875 1.00 87.94 179 SER A C 1
ATOM 1352 O O . SER A 1 179 ? -5.731 5.061 25.292 1.00 87.94 179 SER A O 1
ATOM 1354 N N . PRO A 1 180 ? -5.481 7.250 24.874 1.00 84.19 180 PRO A N 1
ATOM 1355 C CA . PRO A 1 180 ? -4.050 7.285 25.196 1.00 84.19 180 PRO A CA 1
ATOM 1356 C C . PRO A 1 180 ? -3.730 6.976 26.665 1.00 84.19 180 PRO A C 1
ATOM 1358 O O . PRO A 1 180 ? -2.579 6.706 26.998 1.00 84.19 180 PRO A O 1
ATOM 1361 N N . THR A 1 181 ? -4.723 7.038 27.552 1.00 85.50 181 THR A N 1
ATOM 1362 C CA . THR A 1 181 ? -4.561 6.801 28.992 1.00 85.50 181 THR A CA 1
ATOM 1363 C C . THR A 1 181 ? -4.882 5.368 29.413 1.00 85.50 181 THR A C 1
ATOM 1365 O O . THR A 1 181 ? -4.634 5.026 30.564 1.00 85.50 181 THR A O 1
ATOM 1368 N N . GLU A 1 182 ? -5.432 4.535 28.523 1.00 84.12 182 GLU A N 1
ATOM 1369 C CA . GLU A 1 182 ? -5.786 3.146 28.835 1.00 84.12 182 GLU A CA 1
ATOM 1370 C C . GLU A 1 182 ? -4.544 2.236 28.813 1.00 84.12 182 GLU A C 1
ATOM 1372 O O . GLU A 1 182 ? -3.944 2.024 27.751 1.00 84.12 182 GLU A O 1
ATOM 1377 N N . PRO A 1 183 ? -4.129 1.666 29.960 1.00 83.88 183 PRO A N 1
ATOM 1378 C CA . PRO A 1 183 ? -2.977 0.779 30.005 1.00 83.88 183 PRO A CA 1
ATOM 1379 C C . PRO A 1 183 ? -3.310 -0.597 29.412 1.00 83.88 183 PRO A C 1
ATOM 1381 O O . PRO A 1 183 ? -4.428 -1.096 29.522 1.00 83.88 183 PRO A O 1
ATOM 1384 N N . ASN A 1 184 ? -2.301 -1.269 28.846 1.00 83.25 184 ASN A N 1
ATOM 1385 C CA . ASN A 1 184 ? -2.386 -2.668 28.396 1.00 83.25 184 ASN A CA 1
ATOM 1386 C C . ASN A 1 184 ? -3.557 -2.955 27.436 1.00 83.25 184 ASN A C 1
ATOM 1388 O O . ASN A 1 184 ? -4.239 -3.976 27.544 1.00 83.25 184 ASN A O 1
ATOM 1392 N N . LEU A 1 185 ? -3.791 -2.054 26.477 1.00 88.69 185 LEU A N 1
ATOM 1393 C CA . LEU A 1 185 ? -4.878 -2.190 25.506 1.00 88.69 185 LEU A CA 1
ATOM 1394 C C . LEU A 1 185 ? -4.745 -3.447 24.623 1.00 88.69 185 LEU A C 1
ATOM 1396 O O . LEU A 1 185 ? -5.753 -4.009 24.198 1.00 88.69 185 LEU A O 1
ATOM 1400 N N . TRP A 1 186 ? -3.511 -3.896 24.381 1.00 91.94 186 TRP A N 1
ATOM 1401 C CA . TRP A 1 186 ? -3.179 -5.038 23.528 1.00 91.94 186 TRP A CA 1
ATOM 1402 C C . TRP A 1 186 ? -2.447 -6.137 24.296 1.00 91.94 186 TRP A C 1
ATOM 1404 O O . TRP A 1 186 ? -1.779 -5.881 25.294 1.00 91.94 186 TRP A O 1
ATOM 1414 N N . LYS A 1 187 ? -2.489 -7.366 23.766 1.00 86.00 187 LYS A N 1
ATOM 1415 C CA . LYS A 1 187 ? -1.838 -8.560 24.342 1.00 86.00 187 LYS A CA 1
ATOM 1416 C C . LYS A 1 187 ? -0.297 -8.571 24.236 1.00 86.00 187 LYS A C 1
ATOM 1418 O O . LYS A 1 187 ? 0.320 -9.580 24.564 1.00 86.00 187 LYS A O 1
ATOM 1423 N N . GLY A 1 188 ? 0.322 -7.481 23.776 1.00 85.62 188 GLY A N 1
ATOM 1424 C CA . GLY A 1 188 ? 1.772 -7.331 23.600 1.00 85.62 188 GLY A CA 1
ATOM 1425 C C . GLY A 1 188 ? 2.226 -7.293 22.136 1.00 85.62 188 GLY A C 1
ATOM 1426 O O . GLY A 1 188 ? 1.458 -7.595 21.225 1.00 85.62 188 GLY A O 1
ATOM 1427 N N . ALA A 1 189 ? 3.499 -6.943 21.919 1.00 78.94 189 ALA A N 1
ATOM 1428 C CA . ALA A 1 189 ? 4.076 -6.665 20.595 1.00 78.94 189 ALA A CA 1
ATOM 1429 C C . ALA A 1 189 ? 4.132 -7.871 19.632 1.00 78.94 189 ALA A C 1
ATOM 1431 O O . ALA A 1 189 ? 4.335 -7.695 18.439 1.00 78.94 189 ALA A O 1
ATOM 1432 N N . GLY A 1 190 ? 3.964 -9.098 20.136 1.00 83.44 190 GLY A N 1
ATOM 1433 C CA . GLY A 1 190 ? 3.974 -10.324 19.328 1.00 83.44 190 GLY A CA 1
ATOM 1434 C C . GLY A 1 190 ? 2.595 -10.946 19.106 1.00 83.44 190 GLY A C 1
ATOM 1435 O O . GLY A 1 190 ? 2.515 -12.077 18.619 1.00 83.44 190 GLY A O 1
ATOM 1436 N N . ALA A 1 191 ? 1.512 -10.285 19.525 1.00 89.50 191 ALA A N 1
ATOM 1437 C CA . ALA A 1 191 ? 0.167 -10.825 19.362 1.00 89.50 191 ALA A CA 1
ATOM 1438 C C . ALA A 1 191 ? -0.176 -10.990 17.865 1.00 89.50 191 ALA A C 1
ATOM 1440 O O . ALA A 1 191 ? 0.161 -10.119 17.067 1.00 89.50 191 ALA A O 1
ATOM 1441 N N . PRO A 1 192 ? -0.817 -12.101 17.458 1.00 94.19 192 PRO A N 1
ATOM 1442 C CA . PRO A 1 192 ? -1.192 -12.309 16.064 1.00 94.19 192 PRO A CA 1
ATOM 1443 C C . PRO A 1 192 ? -2.241 -11.286 15.620 1.00 94.19 192 PRO A C 1
ATOM 1445 O O . PRO A 1 192 ? -3.218 -11.048 16.330 1.00 94.19 192 PRO A O 1
ATOM 1448 N N . LEU A 1 193 ? -2.079 -10.738 14.415 1.00 97.06 193 LEU A N 1
ATOM 1449 C CA . LEU A 1 193 ? -2.998 -9.736 13.855 1.00 97.06 193 LEU A CA 1
ATOM 1450 C C . LEU A 1 193 ? -4.053 -10.326 12.909 1.00 97.06 193 LEU A C 1
ATOM 1452 O O . LEU A 1 193 ? -4.743 -9.598 12.197 1.00 97.06 193 LEU A O 1
ATOM 1456 N N . ARG A 1 194 ? -4.213 -11.655 12.915 1.00 97.69 194 ARG A N 1
ATOM 1457 C CA . ARG A 1 194 ? -5.184 -12.366 12.068 1.00 97.69 194 ARG A CA 1
ATOM 1458 C C . ARG A 1 194 ? -6.638 -11.994 12.369 1.00 97.69 194 ARG A C 1
ATOM 1460 O O . ARG A 1 194 ? -7.474 -12.087 11.484 1.00 97.69 194 ARG A O 1
ATOM 1467 N N . GLU A 1 195 ? -6.931 -11.537 13.587 1.00 97.75 195 GLU A N 1
ATOM 1468 C CA . GLU A 1 195 ? -8.277 -11.110 14.002 1.00 97.75 195 GLU A CA 1
ATOM 1469 C C . GLU A 1 195 ? -8.665 -9.700 13.498 1.00 97.75 195 GLU A C 1
ATOM 1471 O O . GLU A 1 195 ? -9.817 -9.292 13.663 1.00 97.75 195 GLU A O 1
ATOM 1476 N N . ILE A 1 196 ? -7.724 -8.965 12.888 1.00 98.31 196 ILE A N 1
ATOM 1477 C CA . ILE A 1 196 ? -7.950 -7.686 12.200 1.00 98.31 196 ILE A CA 1
ATOM 1478 C C . ILE A 1 196 ? -7.904 -7.965 10.698 1.00 98.31 196 ILE A C 1
ATOM 1480 O O . ILE A 1 196 ? -6.829 -7.979 10.107 1.00 98.31 196 ILE A O 1
ATOM 1484 N N . GLU A 1 197 ? -9.043 -8.230 10.073 1.00 98.44 197 GLU A N 1
ATOM 1485 C CA . GLU A 1 197 ? -9.108 -8.603 8.659 1.00 98.44 197 GLU A CA 1
ATOM 1486 C C . GLU A 1 197 ? -9.347 -7.386 7.760 1.00 98.44 197 GLU A C 1
ATOM 1488 O O . GLU A 1 197 ? -10.240 -6.575 8.009 1.00 98.44 197 GLU A O 1
ATOM 1493 N N . ILE A 1 198 ? -8.556 -7.271 6.692 1.00 98.31 198 ILE A N 1
ATOM 1494 C CA . ILE A 1 198 ? -8.660 -6.227 5.675 1.00 98.31 198 ILE A CA 1
ATOM 1495 C C . ILE A 1 198 ? -9.231 -6.820 4.386 1.00 98.31 198 ILE A C 1
ATOM 1497 O O . ILE A 1 198 ? -8.544 -7.517 3.629 1.00 98.31 198 ILE A O 1
ATOM 1501 N N . PHE A 1 199 ? -10.484 -6.480 4.096 1.00 96.31 199 PHE A N 1
ATOM 1502 C CA . PHE A 1 199 ? -11.201 -6.951 2.913 1.00 96.31 199 PHE A CA 1
ATOM 1503 C C . PHE A 1 199 ? -11.559 -5.795 1.975 1.00 96.31 199 PHE A C 1
ATOM 1505 O O . PHE A 1 199 ? -11.579 -4.628 2.367 1.00 96.31 199 PHE A O 1
ATOM 1512 N N . MET A 1 200 ? -11.833 -6.121 0.713 1.00 93.62 200 MET A N 1
ATOM 1513 C CA . MET A 1 200 ? -12.274 -5.146 -0.283 1.00 93.62 200 MET A CA 1
ATOM 1514 C C . MET A 1 200 ? -13.794 -5.183 -0.393 1.00 93.62 200 MET A C 1
ATOM 1516 O O . MET A 1 200 ? -14.388 -6.246 -0.565 1.00 93.62 200 MET A O 1
ATOM 1520 N N . THR A 1 201 ? -14.426 -4.019 -0.306 1.00 92.94 201 THR A N 1
ATOM 1521 C CA . THR A 1 201 ? -15.863 -3.871 -0.563 1.00 92.94 201 THR A CA 1
ATOM 1522 C C . THR A 1 201 ? -16.166 -3.959 -2.059 1.00 92.94 201 THR A C 1
ATOM 1524 O O . THR A 1 201 ? -15.270 -3.852 -2.897 1.00 92.94 201 THR A O 1
ATOM 1527 N N . THR A 1 202 ? -17.446 -4.080 -2.419 1.00 91.38 202 THR A N 1
ATOM 1528 C CA . THR A 1 202 ? -17.902 -4.104 -3.821 1.00 91.38 202 THR A CA 1
ATOM 1529 C C . THR A 1 202 ? -17.504 -2.852 -4.610 1.00 91.38 202 THR A C 1
ATOM 1531 O O . THR A 1 202 ? -17.338 -2.920 -5.823 1.00 91.38 202 THR A O 1
ATOM 1534 N N . SER A 1 203 ? -17.322 -1.708 -3.942 1.00 92.12 203 SER A N 1
ATOM 1535 C CA . SER A 1 203 ? -16.837 -0.477 -4.582 1.00 92.12 203 SER A CA 1
ATOM 1536 C C . SER A 1 203 ? -15.329 -0.485 -4.854 1.00 92.12 203 SER A C 1
ATOM 1538 O O . SER A 1 203 ? -14.823 0.426 -5.503 1.00 92.12 203 SER A O 1
ATOM 1540 N N . GLY A 1 204 ? -14.599 -1.481 -4.345 1.00 89.94 204 GLY A N 1
ATOM 1541 C CA . GLY A 1 204 ? -13.142 -1.523 -4.378 1.00 89.94 204 GLY A CA 1
ATOM 1542 C C . GLY A 1 204 ? -12.478 -0.685 -3.284 1.00 89.94 204 GLY A C 1
ATOM 1543 O O . GLY A 1 204 ? -11.268 -0.491 -3.338 1.00 89.94 204 GLY A O 1
ATOM 1544 N N . ALA A 1 205 ? -13.221 -0.194 -2.286 1.00 93.25 205 ALA A N 1
ATOM 1545 C CA . ALA A 1 205 ? -12.630 0.447 -1.111 1.00 93.25 205 ALA A CA 1
ATOM 1546 C C . ALA A 1 205 ? -12.224 -0.605 -0.057 1.00 93.25 205 ALA A C 1
ATOM 1548 O O . ALA A 1 205 ? -13.009 -1.533 0.184 1.00 93.25 205 ALA A O 1
ATOM 1549 N N . PRO A 1 206 ? -11.048 -0.479 0.591 1.00 96.62 206 PRO A N 1
ATOM 1550 C CA . PRO A 1 206 ? -10.667 -1.360 1.689 1.00 96.62 206 PRO A CA 1
ATOM 1551 C C . PRO A 1 206 ? -11.544 -1.101 2.923 1.00 96.62 206 PRO A C 1
ATOM 1553 O O . PRO A 1 206 ? -11.995 0.015 3.179 1.00 96.62 206 PRO A O 1
ATOM 1556 N N . SER A 1 207 ? -11.816 -2.145 3.693 1.00 97.06 207 SER A N 1
ATOM 1557 C CA . SER A 1 207 ? -12.599 -2.091 4.928 1.00 97.06 207 SER A CA 1
ATOM 1558 C C . SER A 1 207 ? -12.053 -3.077 5.950 1.00 97.06 207 SER A C 1
ATOM 1560 O O . SER A 1 207 ? -11.335 -4.015 5.603 1.00 97.06 207 SER A O 1
ATOM 1562 N N . VAL A 1 208 ? -12.369 -2.828 7.221 1.00 98.00 208 VAL A N 1
ATOM 1563 C CA . VAL A 1 208 ? -11.839 -3.595 8.350 1.00 98.00 208 VAL A CA 1
ATOM 1564 C C . VAL A 1 208 ? -12.947 -4.438 8.964 1.00 98.00 208 VAL A C 1
ATOM 1566 O O . VAL A 1 208 ? -14.006 -3.915 9.310 1.00 98.00 208 VAL A O 1
ATOM 1569 N N . LEU A 1 209 ? -12.682 -5.726 9.146 1.00 97.88 209 LEU A N 1
ATOM 1570 C CA . LEU A 1 209 ? -13.496 -6.630 9.944 1.00 97.88 209 LEU A CA 1
ATOM 1571 C C . LEU A 1 209 ? -12.711 -7.017 11.200 1.00 97.88 209 LEU A C 1
ATOM 1573 O O . LEU A 1 209 ? -11.666 -7.659 11.128 1.00 97.88 209 LEU A O 1
ATOM 1577 N N . LEU A 1 210 ? -13.213 -6.606 12.365 1.00 98.00 210 LEU A N 1
ATOM 1578 C CA . LEU A 1 210 ? -12.634 -6.979 13.653 1.00 98.00 210 LEU A CA 1
ATOM 1579 C C . LEU A 1 210 ? -13.346 -8.209 14.206 1.00 98.00 210 LEU A C 1
ATOM 1581 O O . LEU A 1 210 ? -14.573 -8.246 14.301 1.00 98.00 210 LEU A O 1
ATOM 1585 N N . SER A 1 211 ? -12.562 -9.184 14.646 1.00 97.44 211 SER A N 1
ATOM 1586 C CA . SER A 1 211 ? -13.033 -10.367 15.363 1.00 97.44 211 SER A CA 1
ATOM 1587 C C . SER A 1 211 ? -12.279 -10.520 16.687 1.00 97.44 211 SER A C 1
ATOM 1589 O O . SER A 1 211 ? -11.439 -9.685 17.025 1.00 97.44 211 SER A O 1
ATOM 1591 N N . GLY A 1 212 ? -12.634 -11.534 17.481 1.00 96.12 212 GLY A N 1
ATOM 1592 C CA . GLY A 1 212 ? -11.889 -11.917 18.683 1.00 96.12 212 GLY A CA 1
ATOM 1593 C C . GLY A 1 212 ? -11.603 -10.767 19.655 1.00 96.12 212 GLY A C 1
ATOM 1594 O O . GLY A 1 212 ? -12.506 -10.039 20.073 1.00 96.12 212 GLY A O 1
ATOM 1595 N N . TYR A 1 213 ? -10.339 -10.631 20.049 1.00 95.75 213 TYR A N 1
ATOM 1596 C CA . TYR A 1 213 ? -9.897 -9.654 21.041 1.00 95.75 213 TYR A CA 1
ATOM 1597 C C . TYR A 1 213 ? -9.896 -8.201 20.531 1.00 95.75 213 TYR A C 1
ATOM 1599 O O . TYR A 1 213 ? -10.411 -7.348 21.256 1.00 95.75 213 TYR A O 1
ATOM 1607 N N . PRO A 1 214 ? -9.420 -7.875 19.310 1.00 96.50 214 PRO A N 1
ATOM 1608 C CA . PRO A 1 214 ? -9.561 -6.529 18.750 1.00 96.50 214 PRO A CA 1
ATOM 1609 C C . PRO A 1 214 ? -11.001 -6.004 18.775 1.00 96.50 214 PRO A C 1
ATOM 1611 O O . PRO A 1 214 ? -11.222 -4.842 19.110 1.00 96.50 214 PRO A O 1
ATOM 1614 N N . LEU A 1 215 ? -11.996 -6.860 18.507 1.00 96.81 215 LEU A N 1
ATOM 1615 C CA . LEU A 1 215 ? -13.407 -6.473 18.596 1.00 96.81 215 LEU A CA 1
ATOM 1616 C C . LEU A 1 215 ? -13.844 -6.163 20.038 1.00 96.81 215 LEU A C 1
ATOM 1618 O O . LEU A 1 215 ? -14.615 -5.230 20.259 1.00 96.81 215 LEU A O 1
ATOM 1622 N N . GLN A 1 216 ? -13.364 -6.928 21.023 1.00 95.56 216 GLN A N 1
ATOM 1623 C CA . GLN A 1 216 ? -13.638 -6.662 22.441 1.00 95.56 216 GLN A CA 1
ATOM 1624 C C . GLN A 1 216 ? -13.057 -5.313 22.871 1.00 95.56 216 GLN A C 1
ATOM 1626 O O . GLN A 1 216 ? -13.745 -4.539 23.531 1.00 95.56 216 GLN A O 1
ATOM 1631 N N . VAL A 1 217 ? -11.825 -5.010 22.451 1.00 94.75 217 VAL A N 1
ATOM 1632 C CA . VAL A 1 217 ? -11.175 -3.716 22.698 1.00 94.75 217 VAL A CA 1
ATOM 1633 C C . VAL A 1 217 ? -11.971 -2.583 22.055 1.00 94.75 217 VAL A C 1
ATOM 1635 O O . VAL A 1 217 ? -12.299 -1.613 22.733 1.00 94.75 217 VAL A O 1
ATOM 1638 N N . PHE A 1 218 ? -12.338 -2.730 20.780 1.00 94.62 218 PHE A N 1
ATOM 1639 C CA . PHE A 1 218 ? -13.104 -1.729 20.036 1.00 94.62 218 PHE A CA 1
ATOM 1640 C C . PHE A 1 218 ? -14.440 -1.398 20.719 1.00 94.62 218 PHE A C 1
ATOM 1642 O O . PHE A 1 218 ? -14.770 -0.229 20.906 1.00 94.62 218 PHE A O 1
ATOM 1649 N N . LYS A 1 219 ? -15.171 -2.426 21.175 1.00 94.00 219 LYS A N 1
ATOM 1650 C CA . LYS A 1 219 ? -16.429 -2.263 21.921 1.00 94.00 219 LYS A CA 1
ATOM 1651 C C . LYS A 1 219 ? -16.225 -1.671 23.314 1.00 94.00 219 LYS A C 1
ATOM 1653 O O . LYS A 1 219 ? -16.997 -0.810 23.713 1.00 94.00 219 LYS A O 1
ATOM 1658 N N . ARG A 1 220 ? -15.193 -2.104 24.050 1.00 92.31 220 ARG A N 1
ATOM 1659 C CA . ARG A 1 220 ? -14.858 -1.570 25.384 1.00 92.31 220 ARG A CA 1
ATOM 1660 C C . ARG A 1 220 ? -14.584 -0.069 25.328 1.00 92.31 220 ARG A C 1
ATOM 1662 O O . ARG A 1 220 ? -15.013 0.658 26.214 1.00 92.31 220 ARG A O 1
ATOM 1669 N N . LEU A 1 221 ? -13.902 0.384 24.278 1.00 91.25 221 LEU A N 1
ATOM 1670 C CA . LEU A 1 221 ? -13.627 1.800 24.044 1.00 91.25 221 LEU A CA 1
ATOM 1671 C C . LEU A 1 221 ? -14.829 2.572 23.481 1.00 91.25 221 LEU A C 1
ATOM 1673 O O . LEU A 1 221 ? -14.701 3.762 23.236 1.00 91.25 221 LEU A O 1
ATOM 1677 N N . SER A 1 222 ? -15.990 1.938 23.281 1.00 91.75 222 SER A N 1
ATOM 1678 C CA . SER A 1 222 ? -17.187 2.576 22.710 1.00 91.75 222 SER A CA 1
ATOM 1679 C C . SER A 1 222 ? -16.942 3.235 21.340 1.00 91.75 222 SER A C 1
ATOM 1681 O O . SER A 1 222 ? -17.570 4.236 20.989 1.00 91.75 222 SER A O 1
ATOM 1683 N N . LEU A 1 223 ? -16.028 2.667 20.546 1.00 92.31 223 LEU A N 1
ATOM 1684 C CA . LEU A 1 223 ? -15.816 3.075 19.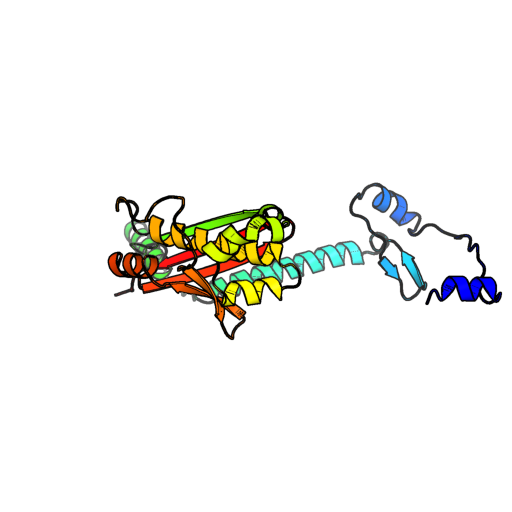160 1.00 92.31 223 LEU A CA 1
ATOM 1685 C C . LEU A 1 223 ? -16.960 2.546 18.288 1.00 92.31 223 LEU A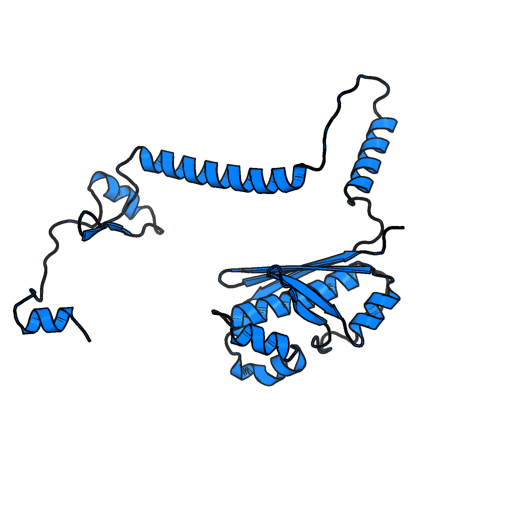 C 1
ATOM 1687 O O . LEU A 1 223 ? -17.478 1.451 18.512 1.00 92.31 223 LEU A O 1
ATOM 1691 N N . SER A 1 224 ? -17.351 3.322 17.277 1.00 91.50 224 SER A N 1
ATOM 1692 C CA . SER A 1 224 ? -18.495 2.996 16.412 1.00 91.50 224 SER A CA 1
ATOM 1693 C C . SER A 1 224 ? -18.097 2.748 14.963 1.00 91.50 224 SER A C 1
ATOM 1695 O O . SER A 1 224 ? -18.688 1.905 14.289 1.00 91.50 224 SER A O 1
ATOM 1697 N N . LYS A 1 225 ? -17.074 3.456 14.476 1.00 92.75 225 LYS A N 1
ATOM 1698 C CA . LYS A 1 225 ? -16.665 3.414 13.075 1.00 92.75 225 LYS A CA 1
ATOM 1699 C C . LYS A 1 225 ? -15.155 3.317 12.958 1.00 92.75 225 LYS A C 1
ATOM 1701 O O . LYS A 1 225 ? -14.416 3.969 13.690 1.00 92.75 225 LYS A O 1
ATOM 1706 N N . LEU A 1 226 ? -14.719 2.518 11.991 1.00 95.12 226 LEU A N 1
ATOM 1707 C CA . LEU A 1 226 ? -13.325 2.359 11.614 1.00 95.12 226 LEU A CA 1
ATOM 1708 C C . LEU A 1 226 ? -13.231 2.469 10.094 1.00 95.12 226 LEU A C 1
ATOM 1710 O O . LEU A 1 226 ? -13.915 1.750 9.371 1.00 95.12 226 LEU A O 1
ATOM 1714 N N . SER A 1 227 ? -12.427 3.408 9.612 1.00 95.69 227 SER A N 1
ATOM 1715 C CA . SER A 1 227 ? -12.170 3.610 8.183 1.00 95.69 227 SER A CA 1
ATOM 1716 C C . SER A 1 227 ? -10.686 3.422 7.917 1.00 95.69 227 SER A C 1
ATOM 1718 O O . SER A 1 227 ? -9.871 3.837 8.738 1.00 95.69 227 SER A O 1
ATOM 1720 N N . VAL A 1 228 ? -10.335 2.809 6.788 1.00 97.75 228 VAL A N 1
ATOM 1721 C CA . VAL A 1 228 ? -8.944 2.561 6.398 1.00 97.75 228 VAL A CA 1
ATOM 1722 C C . VAL A 1 228 ? -8.729 2.945 4.939 1.00 97.75 228 VAL A C 1
ATOM 1724 O O . VAL A 1 228 ? -9.628 2.811 4.113 1.00 97.75 228 VAL A O 1
ATOM 1727 N N . SER A 1 229 ? -7.534 3.429 4.626 1.00 97.88 229 SER A N 1
ATOM 1728 C CA . SER A 1 229 ? -7.057 3.677 3.270 1.00 97.88 229 SER A CA 1
ATOM 1729 C C . SER A 1 229 ? -5.665 3.080 3.117 1.00 97.88 229 SER A C 1
ATOM 1731 O O . SER A 1 229 ? -4.885 3.078 4.070 1.00 97.88 229 SER A O 1
ATOM 1733 N N . ILE A 1 230 ? -5.368 2.560 1.928 1.00 97.25 230 ILE A N 1
ATOM 1734 C CA . ILE A 1 230 ? -4.122 1.858 1.617 1.00 97.25 230 ILE A CA 1
ATOM 1735 C C . ILE A 1 230 ? -3.582 2.417 0.307 1.00 97.25 230 ILE A C 1
ATOM 1737 O O . ILE A 1 230 ? -4.324 2.594 -0.659 1.00 97.25 230 ILE A O 1
ATOM 1741 N N . SER A 1 231 ? -2.280 2.662 0.269 1.00 94.50 231 SER A N 1
ATOM 1742 C CA . SER A 1 231 ? -1.535 2.999 -0.937 1.00 94.50 231 SER A CA 1
ATOM 1743 C C . SER A 1 231 ? -0.267 2.161 -0.978 1.00 94.50 231 SER A C 1
ATOM 1745 O O . SER A 1 231 ? 0.366 1.944 0.049 1.00 94.50 231 SER A O 1
ATOM 1747 N N . HIS A 1 232 ? 0.133 1.698 -2.153 1.00 87.94 232 HIS A N 1
ATOM 1748 C CA . HIS A 1 232 ? 1.439 1.079 -2.342 1.00 87.94 232 HIS A CA 1
ATOM 1749 C C . HIS A 1 232 ? 2.033 1.555 -3.665 1.00 87.94 232 HIS A C 1
ATOM 1751 O O . HIS A 1 232 ? 1.357 1.578 -4.695 1.00 87.94 232 HIS A O 1
ATOM 1757 N N . SER A 1 233 ? 3.293 1.978 -3.637 1.00 84.62 233 SER A N 1
ATOM 1758 C CA . SER A 1 233 ? 3.991 2.508 -4.806 1.00 84.62 233 SER A CA 1
ATOM 1759 C C . SER A 1 233 ? 5.487 2.290 -4.660 1.00 84.62 233 SER A C 1
ATOM 1761 O O . SER A 1 233 ? 6.074 2.701 -3.661 1.00 84.62 233 SER A O 1
ATOM 1763 N N . GLY A 1 234 ? 6.105 1.712 -5.692 1.00 86.38 234 GLY A N 1
ATOM 1764 C CA . GLY A 1 234 ? 7.529 1.388 -5.673 1.00 86.38 234 GLY A CA 1
ATOM 1765 C C . GLY A 1 234 ? 7.860 0.496 -4.480 1.00 86.38 234 GLY A C 1
ATOM 1766 O O . GLY A 1 234 ? 7.304 -0.591 -4.351 1.00 86.38 234 GLY A O 1
ATOM 1767 N N . ASP A 1 235 ? 8.710 1.006 -3.593 1.00 94.25 235 ASP A N 1
ATOM 1768 C CA . ASP A 1 235 ? 9.337 0.225 -2.526 1.00 94.25 235 ASP A CA 1
ATOM 1769 C C . ASP A 1 235 ? 8.550 0.210 -1.209 1.00 94.25 235 ASP A C 1
ATOM 1771 O O . ASP A 1 235 ? 8.929 -0.502 -0.277 1.00 94.25 235 ASP A O 1
ATOM 1775 N N . PHE A 1 236 ? 7.460 0.978 -1.106 1.00 96.44 236 PHE A N 1
ATOM 1776 C CA . PHE A 1 236 ? 6.716 1.141 0.143 1.00 96.44 236 PHE A CA 1
ATOM 1777 C C . PHE A 1 236 ? 5.212 0.965 -0.038 1.00 96.44 236 PHE A C 1
ATOM 1779 O O . PHE A 1 236 ? 4.612 1.375 -1.038 1.00 96.44 236 PHE A O 1
ATOM 1786 N N . ALA A 1 237 ? 4.598 0.414 1.000 1.00 97.44 237 ALA A N 1
ATOM 1787 C CA . ALA A 1 237 ? 3.173 0.481 1.235 1.00 97.44 237 ALA A CA 1
ATOM 1788 C C . ALA A 1 237 ? 2.896 1.369 2.449 1.00 97.44 237 ALA A C 1
ATOM 1790 O O . ALA A 1 237 ? 3.652 1.370 3.412 1.00 97.44 237 ALA A O 1
ATOM 1791 N N . ALA A 1 238 ? 1.818 2.136 2.403 1.00 97.75 238 ALA A N 1
ATOM 1792 C CA . ALA A 1 238 ? 1.382 3.002 3.481 1.00 97.75 238 ALA A CA 1
ATOM 1793 C C . ALA A 1 238 ? -0.114 2.819 3.708 1.00 97.75 238 ALA A C 1
ATOM 1795 O O . ALA A 1 238 ? -0.886 2.656 2.758 1.00 97.75 238 ALA A O 1
ATOM 1796 N N . ALA A 1 239 ? -0.527 2.895 4.964 1.00 98.31 239 ALA A N 1
ATOM 1797 C CA . ALA A 1 239 ? -1.927 2.870 5.327 1.00 98.31 239 ALA A CA 1
ATOM 1798 C C . ALA A 1 239 ? -2.249 3.922 6.381 1.00 98.31 239 ALA A C 1
ATOM 1800 O O . ALA A 1 239 ? -1.427 4.280 7.227 1.00 98.31 239 ALA A O 1
ATOM 1801 N N . GLN A 1 240 ? -3.487 4.395 6.323 1.00 98.06 240 GLN A N 1
ATOM 1802 C CA . GLN A 1 240 ? -4.066 5.283 7.313 1.00 98.06 240 GLN A CA 1
ATOM 1803 C C . GLN A 1 240 ? -5.377 4.685 7.798 1.00 98.06 240 GLN A C 1
ATOM 1805 O O . GLN A 1 240 ? -6.209 4.291 6.981 1.00 98.06 240 GLN A O 1
ATOM 1810 N N . ALA A 1 241 ? -5.585 4.673 9.110 1.00 98.12 241 ALA A N 1
ATOM 1811 C CA . ALA A 1 241 ? -6.852 4.318 9.722 1.00 98.12 241 ALA A CA 1
ATOM 1812 C C . ALA A 1 241 ? -7.361 5.442 10.629 1.00 98.12 241 ALA A C 1
ATOM 1814 O O . ALA A 1 241 ? -6.580 6.143 11.278 1.00 98.12 241 ALA A O 1
ATOM 1815 N N . VAL A 1 242 ? -8.682 5.596 10.676 1.00 95.88 242 VAL A N 1
ATOM 1816 C CA . VAL A 1 242 ? -9.386 6.537 11.552 1.00 95.88 242 VAL A CA 1
ATOM 1817 C C . VAL A 1 242 ? -10.476 5.779 12.296 1.00 95.88 242 VAL A C 1
ATOM 1819 O O . VAL A 1 242 ? -11.314 5.123 11.672 1.00 95.88 242 VAL A O 1
ATOM 1822 N N . ALA A 1 243 ? -10.450 5.872 13.621 1.00 94.56 243 ALA A N 1
ATOM 1823 C CA . ALA A 1 243 ? -11.441 5.314 14.526 1.00 94.56 243 ALA A CA 1
ATOM 1824 C C . ALA A 1 243 ? -12.245 6.456 15.156 1.00 94.56 243 ALA A C 1
ATOM 1826 O O . ALA A 1 243 ? -11.663 7.379 15.724 1.00 94.56 243 ALA A O 1
ATOM 1827 N N . SER A 1 244 ? -13.571 6.407 15.074 1.00 91.44 244 SER A N 1
ATOM 1828 C CA . SER A 1 244 ? -14.438 7.434 15.654 1.00 91.44 244 SER A CA 1
ATOM 1829 C C . SER A 1 244 ? -15.513 6.827 16.548 1.00 91.44 244 SER A C 1
ATOM 1831 O O . SER A 1 244 ? -15.983 5.702 16.347 1.00 91.44 244 SER A O 1
ATOM 1833 N N . PHE A 1 245 ? -15.915 7.605 17.542 1.00 87.31 245 PHE A N 1
ATOM 1834 C CA . PHE A 1 245 ? -16.999 7.290 18.461 1.00 87.31 245 PHE A CA 1
ATOM 1835 C C . PHE A 1 245 ? -18.325 7.619 17.776 1.00 87.31 245 PHE A C 1
ATOM 1837 O O . PHE A 1 245 ? -18.349 8.236 16.706 1.00 87.31 245 PHE A O 1
ATOM 1844 N N . GLN A 1 246 ? -19.426 7.117 18.321 1.00 74.25 246 GLN A N 1
ATOM 1845 C CA . GLN A 1 246 ? -20.741 7.459 17.794 1.00 74.25 246 GLN A CA 1
ATOM 1846 C C . GLN A 1 246 ? -20.983 8.950 18.054 1.00 74.25 246 GLN A C 1
ATOM 1848 O O . GLN A 1 246 ? -20.770 9.412 19.172 1.00 74.25 246 GLN A O 1
ATOM 1853 N N . GLN A 1 247 ? -21.356 9.707 17.020 1.00 59.06 247 GLN A N 1
ATOM 1854 C CA . GLN A 1 247 ? -21.875 11.057 17.228 1.00 59.06 247 GLN A CA 1
ATOM 1855 C C . GLN A 1 247 ? -23.243 10.904 17.902 1.00 59.06 247 GLN A C 1
ATOM 1857 O O . GLN A 1 247 ? -24.101 10.203 17.357 1.00 59.06 247 GLN A O 1
ATOM 1862 N N . GLU A 1 248 ? -23.387 11.464 19.105 1.00 49.34 248 GLU A N 1
ATOM 1863 C CA . GLU A 1 248 ? -24.698 11.693 19.731 1.00 49.34 248 GLU A CA 1
ATOM 1864 C C . GLU A 1 248 ? -25.522 12.687 18.908 1.00 49.34 248 GLU A C 1
ATOM 1866 O O . GLU A 1 248 ? -24.924 13.655 18.376 1.00 49.34 248 GLU A O 1
#

Foldseek 3Di:
DPPQVVCCVVVVDPPDDDDPDDLEDPQCVVVQVVDPPFDWDQDPVVRHTHTPAGPDVVNVVVVVVVVVVVVVVVVVVVCVVVVPDDDDDDDDDDPDPVVVVVVVVVCVVVVVPPDFKFKFKFKFFLVVCPPVVVCVVVCVQAADPQQQVVLVPDPRSSQSVQQVVQQLRRQVRRLCRSCVPDPPLDPDPPHHNHQWYWDADPVRAIDTHHDDSSVVSCVVSQWDDKHKDWDGDDGMIMMMMMIHHDDD

Secondary structure (DSSP, 8-state):
--HHHHHHHTTSS-S-----S-SS-TTTHHHHHH-TT---EEETTTTEEE--SSS-HHHHHHHHHHHHHHHHHHHHHHHHHHTT----------TTHHHHHHHHHHHHHTTTT-S-EEEEEEEEEGGGGS-SGGGHHHHHHHS-HHHHHHHHHSSSHHHHHHHHHHHHHHHHHHHHHT-TT-TT-SS-TT---TTEEEEE-TTS-EEEEE-HHHHHHHHHTTEEEEEEEEEEETTEEEEEEEEEEPP-

pLDDT: mean 82.84, std 17.7, range [31.5, 98.5]

InterPro domains:
  IPR002582 Holo-[acyl carrier protein] synthase [MF_00101] (117-245)
  IPR004568 Phosphopantetheine-protein transferase domain [TIGR00556] (116-243)
  IPR008278 4'-phosphopantetheinyl transferase domain [PF01648] (118-224)
  IPR037143 4'-phosphopantetheinyl transferase domain superfamily [G3DSA:3.90.470.20] (116-245)
  IPR037143 4'-phosphopantetheinyl transferase domain superfamily [SSF56214] (117-243)

Radius of gyration: 27.85 Å; chains: 1; bounding box: 48×64×77 Å

Organism: NCBI:txid1490495

Sequence (248 aa):
MNSHVQGVITGKQVHIQVKNEAPYSSAQESNVYLDPTARAEYDATSRTWRFGGADSLTAEENRRLRAEKRAKKAKAAADAAAASKKTTEMHSADSSSTLLTAINQAATDLGLASKNMGMGVDVEPVATFENLNGREDFIRRNFTDQEMAYCYSAPHPAASFAGRWAAKEAVIKAISSSSPTEPNLWKGAGAPLREIEIFMTTSGAPSVLLSGYPLQVFKRLSLSKLSVSISHSGDFAAAQAVASFQQE